Protein AF-A0A966UQZ0-F1 (afdb_monomer_lite)

Sequence (200 aa):
MGLFDDINVKWKLPELLELKGTSLTQDAVQNGSYQTKDLDCFMYDYTIHEDGTVTKAEYETTEWIKDKDAFMGGYMKGDNLQHTPLTGNRVFNFYNYINMDEGGLDFYIEWQATMLNGKIHSIILREFTTESNQDRLDNIATWQKMEAARKQYYSSLEYKYFYKYTDAIINCFVKGVLYITRFVSNVCDKVNRAMYKLRR

Foldseek 3Di:
DFQKEKEQEQAQDDDDPVCVPAPDDSVCVNRAIKIFPFPDSHHWYWYQHNQQAIWIKDAPDWDWDQDCPDPVRTDIDGDDTDTHTDAAWDKTKMWGWADDPPRQKIKIWMWIFTDHGRGTPDIDTDDIDIDGCVVVVVVVVVVVVVVVVVVVVCVDPCCVPPVVVVVVVVVVVVVVVVVVVVVVVVVVVVVVVVVVVVVD

Radius of gyration: 27.0 Å; chains: 1; bounding box: 62×48×75 Å

pLDDT: mean 92.0, std 7.08, range [47.72, 98.62]

Secondary structure (DSSP, 8-state):
----EEEEE-S-PPP-GGGTTSS--HHHHHT--EEESSS--SS-EEEE-TTSBEEEEEEEEEEEE--SSSTTSSEEEEEEEEEEEP-S-EEEEEEEEE--SSSSEEEEEEEEEEEETTEEEEEEEEEEEEEETHHHHHHHHHHHHHHHHHHHHHHSHHIIIIIHHHHHHHHHHHHHHHHHHHHHHHHHHHHHHHHHHHT-

Structure (mmCIF, N/CA/C/O backbone):
data_AF-A0A966UQZ0-F1
#
_entry.id   AF-A0A966UQZ0-F1
#
loop_
_atom_site.group_PDB
_atom_site.id
_atom_site.type_symbol
_atom_site.label_atom_id
_atom_site.label_alt_id
_atom_site.label_comp_id
_atom_site.label_asym_id
_atom_site.label_entity_id
_atom_site.label_seq_id
_atom_site.pdbx_PDB_ins_code
_atom_site.Cartn_x
_atom_site.Cartn_y
_atom_site.Cartn_z
_atom_site.occupancy
_atom_site.B_iso_or_equiv
_atom_site.auth_seq_id
_atom_site.auth_comp_id
_atom_site.auth_asym_id
_atom_site.auth_atom_id
_atom_site.pdbx_PDB_model_num
ATOM 1 N N . MET A 1 1 ? 8.304 -7.792 -3.589 1.00 47.72 1 MET A N 1
ATOM 2 C CA . MET A 1 1 ? 7.097 -6.994 -3.307 1.00 47.72 1 MET A CA 1
ATOM 3 C C . MET A 1 1 ? 5.911 -7.796 -3.801 1.00 47.72 1 MET A C 1
ATOM 5 O O . MET A 1 1 ? 5.985 -8.292 -4.919 1.00 47.72 1 MET A O 1
ATOM 9 N N . GLY A 1 2 ? 4.917 -8.042 -2.946 1.00 63.50 2 GLY A N 1
ATOM 10 C CA . GLY A 1 2 ? 3.664 -8.662 -3.382 1.00 63.50 2 GLY A CA 1
ATOM 11 C C . GLY A 1 2 ? 2.854 -7.678 -4.224 1.00 63.50 2 GLY A C 1
ATOM 12 O O . GLY A 1 2 ? 3.062 -6.472 -4.111 1.00 63.50 2 GLY A O 1
ATOM 13 N N . LEU A 1 3 ? 1.978 -8.195 -5.079 1.00 86.62 3 LEU A N 1
ATOM 14 C CA . LEU A 1 3 ? 0.918 -7.402 -5.692 1.00 86.62 3 LEU A CA 1
ATOM 15 C C . LEU A 1 3 ? -0.216 -7.348 -4.667 1.00 86.62 3 LEU A C 1
ATOM 17 O O . LEU A 1 3 ? -0.712 -8.395 -4.253 1.00 86.62 3 LEU A O 1
ATOM 21 N N . PHE A 1 4 ? -0.545 -6.149 -4.208 1.00 93.50 4 PHE A N 1
ATOM 22 C CA . PHE A 1 4 ? -1.627 -5.892 -3.265 1.00 93.50 4 PHE A CA 1
ATOM 23 C C . PHE A 1 4 ? -2.581 -4.912 -3.926 1.00 93.50 4 PHE A C 1
ATOM 25 O O . PHE A 1 4 ? -2.132 -4.076 -4.707 1.00 93.50 4 PHE A O 1
ATOM 32 N N . ASP A 1 5 ? -3.865 -5.032 -3.622 1.00 96.25 5 ASP A N 1
ATOM 33 C CA . ASP A 1 5 ? -4.843 -4.013 -3.984 1.00 96.25 5 ASP A CA 1
ATOM 34 C C . ASP A 1 5 ? -4.916 -2.972 -2.864 1.00 96.25 5 ASP A C 1
ATOM 36 O O . ASP A 1 5 ? -4.776 -3.322 -1.688 1.00 96.25 5 ASP A O 1
ATOM 40 N N . ASP A 1 6 ? -5.162 -1.716 -3.216 1.00 97.06 6 ASP A N 1
ATOM 41 C CA . ASP A 1 6 ? -5.310 -0.625 -2.257 1.00 97.06 6 ASP A CA 1
ATOM 42 C C . ASP A 1 6 ? -6.799 -0.404 -1.943 1.00 97.06 6 ASP A C 1
ATOM 44 O O . ASP A 1 6 ? -7.676 -0.545 -2.798 1.00 97.06 6 ASP A O 1
ATOM 48 N N . ILE A 1 7 ? -7.118 -0.077 -0.691 1.00 97.56 7 ILE A N 1
ATOM 49 C CA . ILE A 1 7 ? -8.480 0.195 -0.225 1.00 97.56 7 ILE A CA 1
ATOM 50 C C . ILE A 1 7 ? -8.514 1.559 0.462 1.00 97.56 7 ILE A C 1
ATOM 52 O O . ILE A 1 7 ? -7.878 1.787 1.491 1.00 97.56 7 ILE A O 1
ATOM 56 N N . ASN A 1 8 ? -9.353 2.447 -0.064 1.00 97.44 8 ASN A N 1
ATOM 57 C CA . ASN A 1 8 ? -9.760 3.676 0.602 1.00 97.44 8 ASN A CA 1
ATOM 58 C C . ASN A 1 8 ? -11.050 3.434 1.401 1.00 97.44 8 ASN A C 1
ATOM 60 O O . ASN A 1 8 ? -12.068 3.018 0.839 1.00 97.44 8 ASN A O 1
ATOM 64 N N . VAL A 1 9 ? -11.024 3.695 2.708 1.00 97.69 9 VAL A N 1
ATOM 65 C CA . VAL A 1 9 ? -12.152 3.432 3.607 1.00 97.69 9 VAL A CA 1
ATOM 66 C C . VAL A 1 9 ? -12.788 4.743 4.066 1.00 97.69 9 VAL A C 1
ATOM 68 O O . VAL A 1 9 ? -12.276 5.425 4.946 1.00 97.69 9 VAL A O 1
ATOM 71 N N . LYS A 1 10 ? -13.955 5.072 3.506 1.00 97.44 10 LYS A N 1
ATOM 72 C CA . LYS A 1 10 ? -14.799 6.192 3.964 1.00 97.44 10 LYS A CA 1
ATOM 73 C C . LYS A 1 10 ? -15.861 5.754 4.968 1.00 97.44 10 LYS A C 1
ATOM 75 O O . LYS A 1 10 ? -16.386 6.571 5.716 1.00 97.44 10 LYS A O 1
ATOM 80 N N . TRP A 1 11 ? -16.195 4.464 4.985 1.00 96.94 11 TRP A N 1
ATOM 81 C CA . TRP A 1 11 ? -17.046 3.892 6.023 1.00 96.94 11 TRP A CA 1
ATOM 82 C C . TRP A 1 11 ? -16.403 4.077 7.401 1.00 96.94 11 TRP A C 1
ATOM 84 O O . TRP A 1 11 ? -15.197 3.881 7.564 1.00 96.94 11 TRP A O 1
ATOM 94 N N . LYS A 1 12 ? -17.208 4.437 8.406 1.00 97.19 12 LYS A N 1
ATOM 95 C CA . LYS A 1 12 ? -16.708 4.670 9.764 1.00 97.19 12 LYS A CA 1
ATOM 96 C C . LYS A 1 12 ? -16.161 3.370 10.359 1.00 97.19 12 LYS A C 1
ATOM 98 O O . LYS A 1 12 ? -16.917 2.423 10.587 1.00 97.19 12 LYS A O 1
ATOM 103 N N . LEU A 1 13 ? -14.862 3.340 10.634 1.00 97.19 13 LEU A N 1
ATOM 104 C CA . LEU A 1 13 ? -14.215 2.214 11.295 1.00 97.19 13 LEU A CA 1
ATOM 105 C C . LEU A 1 13 ? -14.599 2.165 12.785 1.00 97.19 13 LEU A C 1
ATOM 107 O O . LEU A 1 13 ? -14.836 3.216 13.394 1.00 97.19 13 LEU A O 1
ATOM 111 N N . PRO A 1 14 ? -14.667 0.962 13.387 1.00 95.94 14 PRO A N 1
ATOM 112 C CA . PRO A 1 14 ? -14.846 0.818 14.827 1.00 95.94 14 PRO A CA 1
ATOM 113 C C . PRO A 1 14 ? -13.783 1.590 15.620 1.00 95.94 14 PRO A C 1
ATOM 115 O O . PRO A 1 14 ? -12.628 1.692 15.201 1.00 95.94 14 PRO A O 1
ATOM 118 N N . GLU A 1 15 ? -14.174 2.126 16.777 1.00 95.00 15 GLU A N 1
ATOM 119 C CA . GLU A 1 15 ? -13.227 2.757 17.699 1.00 95.00 15 GLU A CA 1
ATOM 120 C C . GLU A 1 15 ? -12.292 1.707 18.301 1.00 95.00 15 GLU A C 1
ATOM 122 O O . GLU A 1 15 ? -12.744 0.676 18.802 1.00 95.00 15 GLU A O 1
ATOM 127 N N . LEU A 1 16 ? -10.992 1.994 18.262 1.00 94.06 16 LEU A N 1
ATOM 128 C CA . LEU A 1 16 ? -9.954 1.132 18.809 1.00 94.06 16 LEU A CA 1
ATOM 129 C C . LEU A 1 16 ? -9.594 1.572 20.226 1.00 94.06 16 LEU A C 1
ATOM 131 O O . LEU A 1 16 ? -8.987 2.625 20.440 1.00 94.06 16 LEU A O 1
ATOM 135 N N . LEU A 1 17 ? -9.945 0.750 21.213 1.00 92.19 17 LEU A N 1
ATOM 136 C CA . LEU A 1 17 ? -9.592 0.999 22.614 1.00 92.19 17 LEU A CA 1
ATOM 137 C C . LEU A 1 17 ? -8.083 0.827 22.851 1.00 92.19 17 LEU A C 1
ATOM 139 O O . LEU A 1 17 ? -7.521 1.452 23.752 1.00 92.19 17 LEU A O 1
ATOM 143 N N . GLU A 1 18 ? -7.436 0.021 22.012 1.00 91.00 18 GLU A N 1
ATOM 144 C CA . GLU A 1 18 ? -6.007 -0.285 21.980 1.00 91.00 18 GLU A CA 1
ATOM 145 C C . GLU A 1 18 ? -5.148 0.958 21.712 1.00 91.00 18 GLU A C 1
ATOM 147 O O . GLU A 1 18 ? -3.990 1.008 22.120 1.00 91.00 18 GLU A O 1
ATOM 152 N N . LEU A 1 19 ? -5.718 1.999 21.092 1.00 89.75 19 LEU A N 1
ATOM 153 C CA . LEU A 1 19 ? -5.018 3.261 20.833 1.00 89.75 19 LEU A CA 1
ATOM 154 C C . LEU A 1 19 ? -4.773 4.080 22.105 1.00 89.75 19 LEU A C 1
ATOM 156 O O . LEU A 1 19 ? -3.959 5.010 22.098 1.00 89.75 19 LEU A O 1
ATOM 160 N N . LYS A 1 20 ? -5.472 3.781 23.206 1.00 89.75 20 LYS A N 1
ATOM 161 C CA . LYS A 1 20 ? -5.399 4.583 24.429 1.00 89.75 20 LYS A CA 1
ATOM 162 C C . LYS A 1 20 ? -3.987 4.557 25.021 1.00 89.75 20 LYS A C 1
ATOM 164 O O . LYS A 1 20 ? -3.520 3.533 25.504 1.00 89.75 20 LYS A O 1
ATOM 169 N N . GLY A 1 21 ? -3.351 5.728 25.069 1.00 86.44 21 GLY A N 1
ATOM 170 C CA . GLY A 1 21 ? -1.986 5.886 25.584 1.00 86.44 21 GLY A CA 1
ATOM 171 C C . GLY A 1 21 ? -0.892 5.707 24.529 1.00 86.44 21 GLY A C 1
ATOM 172 O O . GLY A 1 21 ? 0.284 5.757 24.876 1.00 86.44 21 GLY A O 1
ATOM 173 N N . THR A 1 22 ? -1.267 5.533 23.261 1.00 90.00 22 THR A N 1
ATOM 174 C CA . THR A 1 22 ? -0.344 5.537 22.120 1.00 90.00 22 THR A CA 1
ATOM 175 C C . THR A 1 22 ? -0.300 6.922 21.460 1.00 90.00 22 THR A C 1
ATOM 177 O O . THR A 1 22 ? -1.148 7.774 21.733 1.00 90.00 22 THR A O 1
ATOM 180 N N . SER A 1 23 ? 0.689 7.162 20.593 1.00 90.62 23 SER A N 1
ATOM 181 C CA . SER A 1 23 ? 0.748 8.368 19.751 1.00 90.62 23 SER A CA 1
ATOM 182 C C . SER A 1 23 ? -0.220 8.319 18.561 1.00 90.62 23 SER A C 1
ATOM 184 O O . SER A 1 23 ? -0.466 9.349 17.933 1.00 90.62 23 SER A O 1
ATOM 186 N N . LEU A 1 24 ? -0.776 7.146 18.248 1.00 92.88 24 LEU A N 1
ATOM 187 C CA . LEU A 1 24 ? -1.676 6.951 17.122 1.00 92.88 24 LEU A CA 1
ATOM 188 C C . LEU A 1 24 ? -3.111 7.355 17.492 1.00 92.88 24 LEU A C 1
ATOM 190 O O . LEU A 1 24 ? -3.650 6.950 18.522 1.00 92.88 24 LEU A O 1
ATOM 194 N N . THR A 1 25 ? -3.749 8.153 16.634 1.00 94.06 25 THR A N 1
ATOM 195 C CA . THR A 1 25 ? -5.118 8.642 16.848 1.00 94.06 25 THR A CA 1
ATOM 196 C C . THR A 1 25 ? -6.130 7.853 16.023 1.00 94.06 25 THR A C 1
ATOM 198 O O . THR A 1 25 ? -5.816 7.333 14.953 1.00 94.06 25 THR A O 1
ATOM 201 N N . GLN A 1 26 ? -7.386 7.815 16.480 1.00 95.12 26 GLN A N 1
ATOM 202 C CA . GLN A 1 26 ? -8.475 7.197 15.716 1.00 95.12 26 GLN A CA 1
ATOM 203 C C . GLN A 1 26 ? -8.668 7.868 14.345 1.00 95.12 26 GLN A C 1
ATOM 205 O O . GLN A 1 26 ? -9.013 7.195 13.380 1.00 95.12 26 GLN A O 1
ATOM 210 N N . ASP A 1 27 ? -8.427 9.178 14.244 1.00 94.94 27 ASP A N 1
ATOM 211 C CA . ASP A 1 27 ? -8.505 9.910 12.976 1.00 94.94 27 ASP A CA 1
ATOM 212 C C . ASP A 1 27 ? -7.423 9.452 11.985 1.00 94.94 27 ASP A C 1
ATOM 214 O O . ASP A 1 27 ? -7.720 9.204 10.818 1.00 94.94 27 ASP A O 1
ATOM 218 N N . ALA A 1 28 ? -6.194 9.225 12.460 1.00 93.81 28 ALA A N 1
ATOM 219 C CA . ALA A 1 28 ? -5.124 8.665 11.636 1.00 93.81 28 ALA A CA 1
ATOM 220 C C . ALA A 1 28 ? -5.454 7.242 11.151 1.00 93.81 28 ALA A C 1
ATOM 222 O O . ALA A 1 28 ? -5.139 6.888 10.017 1.00 93.81 28 ALA A O 1
ATOM 223 N N . VAL A 1 29 ? -6.134 6.441 11.978 1.00 95.75 29 VAL A N 1
ATOM 224 C CA . VAL A 1 29 ? -6.635 5.117 11.580 1.00 95.75 29 VAL A CA 1
ATOM 225 C C . VAL A 1 29 ? -7.755 5.242 10.541 1.00 95.75 29 VAL A C 1
ATOM 227 O O . VAL A 1 29 ? -7.730 4.540 9.531 1.00 95.75 29 VAL A O 1
ATOM 230 N N . GLN A 1 30 ? -8.714 6.151 10.733 1.00 96.44 30 GLN A N 1
ATOM 231 C CA . GLN A 1 30 ? -9.827 6.366 9.800 1.00 96.44 30 GLN A CA 1
ATOM 232 C C . GLN A 1 30 ? -9.357 6.855 8.424 1.00 96.44 30 GLN A C 1
ATOM 234 O O . GLN A 1 30 ? -9.891 6.415 7.411 1.00 96.44 30 GLN A O 1
ATOM 239 N N . ASN A 1 31 ? -8.357 7.737 8.392 1.00 94.94 31 ASN A N 1
ATOM 240 C CA . ASN A 1 31 ? -7.817 8.335 7.168 1.00 94.94 31 ASN A CA 1
ATOM 241 C C . ASN A 1 31 ? -6.588 7.581 6.619 1.00 94.94 31 ASN A C 1
ATOM 243 O O . ASN A 1 31 ? -5.894 8.079 5.730 1.00 94.94 31 ASN A O 1
ATOM 247 N N . GLY A 1 32 ? -6.294 6.396 7.162 1.00 92.94 32 GLY A N 1
ATOM 248 C CA . GLY A 1 32 ? -5.164 5.568 6.756 1.00 92.94 32 GLY A CA 1
ATOM 249 C C . GLY A 1 32 ? -5.304 4.997 5.341 1.00 92.94 32 GLY A C 1
ATOM 250 O O . GLY A 1 32 ? -6.404 4.847 4.811 1.00 92.94 32 GLY A O 1
ATOM 251 N N . SER A 1 33 ? -4.171 4.647 4.730 1.00 93.12 33 SER A N 1
ATOM 252 C CA . SER A 1 33 ? -4.133 3.907 3.462 1.00 93.12 33 SER A CA 1
ATOM 253 C C . SER A 1 33 ? -4.075 2.411 3.750 1.00 93.12 33 SER A C 1
ATOM 255 O O . SER A 1 33 ? -3.146 1.952 4.411 1.00 93.12 33 SER A O 1
ATOM 257 N N . TYR A 1 34 ? -5.067 1.659 3.282 1.00 97.69 34 TYR A N 1
ATOM 258 C CA . TYR A 1 34 ? -5.165 0.226 3.539 1.00 97.69 34 TYR A CA 1
ATOM 259 C C . TYR A 1 34 ? -4.847 -0.587 2.290 1.00 97.69 34 TYR A C 1
ATOM 261 O O . TYR A 1 34 ? -5.053 -0.125 1.174 1.00 97.69 34 TYR A O 1
ATOM 269 N N . GLN A 1 35 ? -4.396 -1.822 2.489 1.00 97.50 35 GLN A N 1
ATOM 270 C CA . GLN A 1 35 ? -4.095 -2.779 1.429 1.00 97.50 35 GLN A CA 1
ATOM 271 C C . GLN A 1 35 ? -4.783 -4.117 1.683 1.00 97.50 35 GLN A C 1
ATOM 273 O O . GLN A 1 35 ? -5.085 -4.465 2.823 1.00 97.50 35 GLN A O 1
ATOM 278 N N . THR A 1 36 ? -5.005 -4.904 0.635 1.00 96.94 36 THR A N 1
ATOM 279 C CA . THR A 1 36 ? -5.568 -6.255 0.735 1.00 96.94 36 THR A CA 1
ATOM 280 C C . THR A 1 36 ? -4.931 -7.227 -0.254 1.00 96.94 36 THR A C 1
ATOM 282 O O . THR A 1 36 ? -4.426 -6.845 -1.312 1.00 96.94 36 THR A O 1
ATOM 285 N N . LYS A 1 37 ? -4.984 -8.515 0.099 1.00 95.56 37 LYS A N 1
ATOM 286 C CA . LYS A 1 37 ? -4.701 -9.656 -0.789 1.00 95.56 37 LYS A CA 1
ATOM 287 C C . LYS A 1 37 ? -5.927 -10.528 -1.057 1.00 95.56 37 LYS A C 1
ATOM 289 O O . LYS A 1 37 ? -5.819 -11.560 -1.709 1.00 95.56 37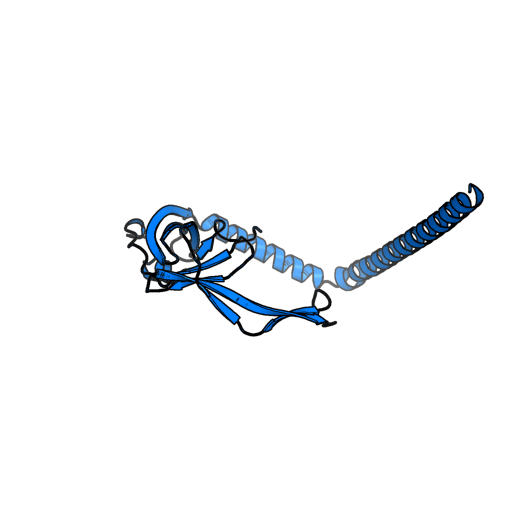 LYS A O 1
ATOM 294 N N . ASP A 1 38 ? -7.078 -10.156 -0.516 1.00 96.19 38 ASP A N 1
ATOM 295 C CA . ASP A 1 38 ? -8.261 -11.017 -0.518 1.00 96.19 38 ASP A CA 1
ATOM 296 C C . ASP A 1 38 ? -9.244 -10.645 -1.643 1.00 96.19 38 ASP A C 1
ATOM 298 O O . ASP A 1 38 ? -10.301 -11.264 -1.782 1.00 96.19 38 ASP A O 1
ATOM 302 N N . LEU A 1 39 ? -8.905 -9.628 -2.445 1.00 93.94 39 LEU A N 1
ATOM 303 C CA . LEU A 1 39 ? -9.640 -9.225 -3.643 1.00 93.94 39 LEU A CA 1
ATOM 304 C C . LEU A 1 39 ? -8.966 -9.787 -4.903 1.00 93.94 39 LEU A C 1
ATOM 306 O O . LEU A 1 39 ? -8.774 -10.998 -4.994 1.00 93.94 39 LEU A O 1
ATOM 310 N N . ASP A 1 40 ? -8.650 -8.955 -5.894 1.00 92.56 40 ASP A N 1
ATOM 311 C CA . ASP A 1 40 ? -8.185 -9.459 -7.186 1.00 92.56 40 ASP A CA 1
ATOM 312 C C . ASP A 1 40 ? -6.645 -9.591 -7.249 1.00 92.56 40 ASP A C 1
ATOM 314 O O . ASP A 1 40 ? -6.136 -10.350 -8.071 1.00 92.56 40 ASP A O 1
ATOM 318 N N . CYS A 1 41 ? -5.898 -8.915 -6.365 1.00 90.31 41 CYS A N 1
ATOM 319 C CA . CYS A 1 41 ? -4.426 -8.888 -6.308 1.00 90.31 41 CYS A CA 1
ATOM 320 C C . CYS A 1 41 ? -3.753 -8.371 -7.590 1.00 90.31 41 CYS A C 1
ATOM 322 O O . CYS A 1 41 ? -2.706 -8.880 -8.004 1.00 90.31 41 CYS A O 1
ATOM 324 N N . PHE A 1 42 ? -4.331 -7.348 -8.218 1.00 90.25 42 PHE A N 1
ATOM 325 C CA . PHE A 1 42 ? -3.825 -6.760 -9.464 1.00 90.25 42 PHE A CA 1
ATOM 326 C C . PHE A 1 42 ? -3.464 -5.278 -9.329 1.00 90.25 42 PHE A C 1
ATOM 328 O O . PHE A 1 42 ? -3.351 -4.594 -10.344 1.00 90.25 42 PHE A O 1
ATOM 335 N N . MET A 1 43 ? -3.231 -4.796 -8.102 1.00 92.00 43 MET A N 1
ATOM 336 C CA . MET A 1 43 ? -2.957 -3.381 -7.823 1.00 92.00 43 MET A CA 1
ATOM 337 C C . MET A 1 43 ? -4.122 -2.483 -8.236 1.00 92.00 43 MET A C 1
ATOM 339 O O . MET A 1 43 ? -3.928 -1.417 -8.818 1.00 92.00 43 MET A O 1
ATOM 343 N N . TYR A 1 44 ? -5.341 -2.952 -7.983 1.00 94.06 44 TYR A N 1
ATOM 344 C CA . TYR A 1 44 ? -6.527 -2.132 -8.171 1.00 94.06 44 TYR A CA 1
ATOM 345 C C . TYR A 1 44 ? -6.791 -1.268 -6.946 1.00 94.06 44 TYR A C 1
ATOM 347 O O . TYR A 1 44 ? -6.553 -1.688 -5.814 1.00 94.06 44 TYR A O 1
ATOM 355 N N . ASP A 1 45 ? -7.370 -0.097 -7.193 1.00 96.06 45 ASP A N 1
ATOM 356 C CA . ASP A 1 45 ? -7.880 0.773 -6.145 1.00 96.06 45 ASP A CA 1
ATOM 357 C C . ASP A 1 45 ? -9.346 0.444 -5.870 1.00 96.06 45 ASP A C 1
ATOM 359 O O . ASP A 1 45 ? -10.201 0.481 -6.760 1.00 96.06 45 ASP A O 1
ATOM 363 N N . TYR A 1 46 ? -9.664 0.172 -4.615 1.00 97.31 46 TYR A N 1
ATOM 364 C CA . TYR A 1 46 ? -11.026 0.005 -4.138 1.00 97.31 46 TYR A CA 1
ATOM 365 C C . TYR A 1 46 ? -11.411 1.157 -3.222 1.00 97.31 46 TYR A C 1
ATOM 367 O O . TYR A 1 46 ? -10.587 1.787 -2.562 1.00 97.31 46 TYR A O 1
ATOM 375 N N . THR A 1 47 ? -12.703 1.444 -3.151 1.00 97.94 47 THR A N 1
ATOM 376 C CA . THR A 1 47 ? -13.256 2.403 -2.197 1.00 97.94 47 THR A CA 1
ATOM 377 C C . THR A 1 47 ? -14.459 1.796 -1.507 1.00 97.94 47 THR A C 1
ATOM 379 O O . THR A 1 47 ? -15.401 1.366 -2.171 1.00 97.94 47 THR A O 1
ATOM 382 N N . ILE A 1 48 ? -14.433 1.793 -0.177 1.00 97.94 48 ILE A N 1
ATOM 383 C CA . ILE A 1 48 ? -15.598 1.538 0.664 1.00 97.94 48 ILE A CA 1
ATOM 384 C C . ILE A 1 48 ? -16.220 2.897 0.985 1.00 97.94 48 ILE A C 1
ATOM 386 O O . ILE A 1 48 ? -15.628 3.696 1.710 1.00 97.94 48 ILE A O 1
ATOM 390 N N . HIS A 1 49 ? -17.397 3.178 0.433 1.00 98.12 49 HIS A N 1
ATOM 391 C CA . HIS A 1 49 ? -18.097 4.450 0.622 1.00 98.12 49 HIS A CA 1
ATOM 392 C C . HIS A 1 49 ? -18.808 4.523 1.979 1.00 98.12 49 HIS A C 1
ATOM 394 O O . HIS A 1 49 ? -19.019 3.511 2.646 1.00 98.12 49 HIS A O 1
ATOM 400 N N . GLU A 1 50 ? -19.216 5.729 2.380 1.00 97.69 50 GLU A N 1
ATOM 401 C CA . GLU A 1 50 ? -19.941 5.979 3.639 1.00 97.69 50 GLU A CA 1
ATOM 402 C C . GLU A 1 50 ? -21.263 5.200 3.737 1.00 97.69 50 GLU A C 1
ATOM 404 O O . GLU A 1 50 ? -21.668 4.802 4.825 1.00 97.69 50 GLU A O 1
ATOM 409 N N . ASP A 1 51 ? -21.923 4.943 2.602 1.00 97.19 51 ASP A N 1
ATOM 410 C CA . ASP A 1 51 ? -23.170 4.169 2.518 1.00 97.19 51 ASP A CA 1
ATOM 411 C C . ASP A 1 51 ? -22.945 2.643 2.467 1.00 97.19 51 ASP A C 1
ATOM 413 O O . ASP A 1 51 ? -23.900 1.865 2.353 1.00 97.19 51 ASP A O 1
ATOM 417 N N . GLY A 1 52 ? -21.678 2.223 2.514 1.00 96.81 52 GLY A N 1
ATOM 418 C CA . GLY A 1 52 ? -21.235 0.833 2.542 1.00 96.81 52 GLY A CA 1
ATOM 419 C C . GLY A 1 52 ? -21.034 0.227 1.172 1.00 96.81 52 GLY A C 1
ATOM 420 O O . GLY A 1 52 ? -20.537 -0.892 1.090 1.00 96.81 52 GLY A O 1
ATOM 421 N N . THR A 1 53 ? -21.386 0.924 0.096 1.00 97.69 53 THR A N 1
ATOM 422 C CA . THR A 1 53 ? -21.113 0.439 -1.254 1.00 97.69 53 THR A CA 1
ATOM 423 C C . THR A 1 53 ? -19.605 0.310 -1.452 1.00 97.69 53 THR A C 1
ATOM 425 O O . THR A 1 53 ? -18.841 1.189 -1.055 1.00 97.69 53 THR A O 1
ATOM 428 N N . VAL A 1 54 ? -19.170 -0.785 -2.074 1.00 97.44 54 VAL A N 1
ATOM 429 C CA . VAL A 1 54 ? -17.766 -0.982 -2.447 1.00 97.44 54 VAL A CA 1
ATOM 430 C C . VAL A 1 54 ? -17.631 -0.797 -3.951 1.00 97.44 54 VAL A C 1
ATOM 432 O O . VAL A 1 54 ? -18.376 -1.407 -4.713 1.00 97.44 54 VAL A O 1
ATOM 435 N N . THR A 1 55 ? -16.695 0.037 -4.394 1.00 97.50 55 THR A N 1
ATOM 436 C CA . THR A 1 55 ? -16.402 0.236 -5.822 1.00 97.50 55 THR A CA 1
ATOM 437 C C . THR A 1 55 ? -14.948 -0.055 -6.128 1.00 97.50 55 THR A C 1
ATOM 439 O O . THR A 1 55 ? -14.086 0.261 -5.312 1.00 97.50 55 THR A O 1
ATOM 442 N N . LYS A 1 56 ? -14.680 -0.566 -7.322 1.00 97.12 56 LYS A N 1
ATOM 443 C CA . LYS A 1 56 ? -13.347 -0.725 -7.897 1.00 97.12 56 LYS A CA 1
ATOM 444 C C . LYS A 1 56 ? -13.096 0.373 -8.919 1.00 97.12 56 LYS A C 1
ATOM 446 O O . LYS A 1 56 ? -13.982 0.664 -9.716 1.00 97.12 56 LYS A O 1
ATOM 451 N N . ALA A 1 57 ? -11.924 0.993 -8.880 1.00 95.62 57 ALA A N 1
ATOM 452 C CA . ALA A 1 57 ? -11.499 1.945 -9.889 1.00 95.62 57 ALA A CA 1
ATOM 453 C C . ALA A 1 57 ? -10.851 1.194 -11.058 1.00 95.62 57 ALA A C 1
ATOM 455 O O . ALA A 1 57 ? -9.900 0.432 -10.878 1.00 95.62 57 ALA A O 1
ATOM 456 N N . GLU A 1 58 ? -11.367 1.403 -12.261 1.00 92.44 58 GLU A N 1
ATOM 457 C CA . GLU A 1 58 ? -10.830 0.814 -13.481 1.00 92.44 58 GLU A CA 1
ATOM 458 C C . GLU A 1 58 ? -10.987 1.773 -14.657 1.00 92.44 58 GLU A C 1
ATOM 460 O O . GLU A 1 58 ? -11.945 2.538 -14.740 1.00 92.44 58 GLU A O 1
ATOM 465 N N . TYR A 1 59 ? -10.016 1.764 -15.563 1.00 90.69 59 TYR A N 1
ATOM 466 C CA . TYR A 1 59 ? -10.120 2.530 -16.798 1.00 90.69 59 TYR A CA 1
ATOM 467 C C . TYR A 1 59 ? -11.004 1.783 -17.788 1.00 90.69 59 TYR A C 1
ATOM 469 O O . TYR A 1 59 ? -10.817 0.586 -18.003 1.00 90.69 59 TYR A O 1
ATOM 477 N N . GLU A 1 60 ? -11.925 2.504 -18.423 1.00 89.25 60 GLU A N 1
ATOM 478 C CA . GLU A 1 60 ? -12.821 1.953 -19.445 1.00 89.25 60 GLU A CA 1
ATOM 479 C C . GLU A 1 60 ? -12.038 1.339 -20.610 1.00 89.25 60 GLU A C 1
ATOM 481 O O . GLU A 1 60 ? -12.334 0.244 -21.092 1.00 89.25 60 GLU A O 1
ATOM 486 N N . THR A 1 61 ? -10.995 2.045 -21.039 1.00 88.31 61 THR A N 1
ATOM 487 C CA . THR A 1 61 ? -10.073 1.589 -22.072 1.00 88.31 61 THR A CA 1
ATOM 488 C C . THR A 1 61 ? -8.648 1.892 -21.663 1.00 88.31 61 THR A C 1
ATOM 490 O O . THR A 1 61 ? -8.358 2.939 -21.080 1.00 88.31 61 THR A O 1
ATOM 493 N N . THR A 1 62 ? -7.741 0.988 -22.016 1.00 90.69 62 THR A N 1
ATOM 494 C CA . THR A 1 62 ? -6.310 1.204 -21.837 1.00 90.69 62 THR A CA 1
ATOM 495 C C . THR A 1 62 ? -5.593 0.987 -23.163 1.00 90.69 62 THR A C 1
ATOM 497 O O . THR A 1 62 ? -5.870 0.027 -23.885 1.00 90.69 62 THR A O 1
ATOM 500 N N . GLU A 1 63 ? -4.682 1.893 -23.506 1.00 93.75 63 GLU A N 1
ATOM 501 C CA . GLU A 1 63 ? -3.875 1.817 -24.722 1.00 93.75 63 GLU A CA 1
ATOM 502 C C . GLU A 1 63 ? -2.385 1.919 -24.396 1.00 93.75 63 GLU A C 1
ATOM 504 O O . GLU A 1 63 ? -1.966 2.658 -23.504 1.00 93.75 63 GLU A O 1
ATOM 509 N N . TRP A 1 64 ? -1.559 1.163 -25.121 1.00 93.81 64 TRP A N 1
ATOM 510 C CA . TRP A 1 64 ? -0.109 1.294 -25.012 1.00 93.81 64 TRP A CA 1
ATOM 511 C C . TRP A 1 64 ? 0.381 2.416 -25.922 1.00 93.81 64 TRP A C 1
ATOM 513 O O . TRP A 1 64 ? 0.382 2.280 -27.151 1.00 93.81 64 TRP A O 1
ATOM 523 N N . ILE A 1 65 ? 0.872 3.496 -25.325 1.00 94.25 65 ILE A N 1
ATOM 524 C CA . ILE A 1 65 ? 1.496 4.597 -26.051 1.00 94.25 65 ILE A CA 1
ATOM 525 C C . ILE A 1 65 ? 2.985 4.318 -26.161 1.00 94.25 65 ILE A C 1
ATOM 527 O O . ILE A 1 65 ? 3.686 4.218 -25.159 1.00 94.25 65 ILE A O 1
ATOM 531 N N . LYS A 1 66 ? 3.487 4.203 -27.395 1.00 94.62 66 LYS A N 1
ATOM 532 C CA . LYS A 1 66 ? 4.926 4.083 -27.644 1.00 94.62 66 LYS A CA 1
ATOM 533 C C . LYS A 1 66 ? 5.610 5.417 -27.382 1.00 94.62 66 LYS A C 1
ATOM 535 O O . LYS A 1 66 ? 5.319 6.404 -28.050 1.00 94.62 66 LYS A O 1
ATOM 540 N N . ASP A 1 67 ? 6.581 5.395 -26.487 1.00 93.06 67 ASP A N 1
ATOM 541 C CA . ASP A 1 67 ? 7.394 6.544 -26.117 1.00 93.06 67 ASP A CA 1
ATOM 542 C C . ASP A 1 67 ? 8.843 6.079 -25.968 1.00 93.06 67 ASP A C 1
ATOM 544 O O . ASP A 1 67 ? 9.148 5.175 -25.194 1.00 93.06 67 ASP A O 1
ATOM 548 N N . LYS A 1 68 ? 9.738 6.668 -26.759 1.00 89.62 68 LYS A N 1
ATOM 549 C CA . LYS A 1 68 ? 11.147 6.262 -26.819 1.00 89.62 68 LYS A CA 1
ATOM 550 C C . LYS A 1 68 ? 11.913 6.657 -25.559 1.00 89.62 68 LYS A C 1
ATOM 552 O O . LYS A 1 68 ? 12.938 6.038 -25.283 1.00 89.62 68 LYS A O 1
ATOM 557 N N . ASP A 1 69 ? 11.409 7.649 -24.831 1.00 91.12 69 ASP A N 1
ATOM 558 C CA . ASP A 1 69 ? 12.024 8.169 -23.615 1.00 91.12 69 ASP A CA 1
ATOM 559 C C . ASP A 1 69 ? 11.483 7.462 -22.358 1.00 91.12 69 ASP A C 1
ATOM 561 O O . ASP A 1 69 ? 12.092 7.527 -21.288 1.00 91.12 69 ASP A O 1
ATOM 565 N N . ALA A 1 70 ? 10.377 6.721 -22.483 1.00 87.06 70 ALA A N 1
ATOM 566 C CA . ALA A 1 70 ? 9.827 5.914 -21.403 1.00 87.06 70 ALA A CA 1
ATOM 567 C C . ALA A 1 70 ? 10.645 4.631 -21.169 1.00 87.06 70 ALA A C 1
ATOM 569 O O . ALA A 1 70 ? 11.126 3.984 -22.102 1.00 87.06 70 ALA A O 1
ATOM 570 N N . PHE A 1 71 ? 10.733 4.208 -19.904 1.00 81.25 71 PHE A N 1
ATOM 571 C CA . PHE A 1 71 ? 11.554 3.075 -19.450 1.00 81.25 71 PHE A CA 1
ATOM 572 C C . PHE A 1 71 ? 11.321 1.767 -20.231 1.00 81.25 71 PHE A C 1
ATOM 574 O O . PHE A 1 71 ? 12.261 1.006 -20.454 1.00 81.25 71 PHE A O 1
ATOM 581 N N . MET A 1 72 ? 10.088 1.515 -20.683 1.00 85.88 72 MET A N 1
ATOM 582 C CA . MET A 1 72 ? 9.715 0.312 -21.442 1.00 85.88 72 MET A CA 1
ATOM 583 C C . MET A 1 72 ? 9.455 0.579 -22.935 1.00 85.88 72 MET A C 1
ATOM 585 O O . MET A 1 72 ? 8.816 -0.228 -23.609 1.00 85.88 72 MET A O 1
ATOM 589 N N . GLY A 1 73 ? 9.930 1.703 -23.482 1.00 90.12 73 GLY A N 1
ATOM 590 C CA . GLY A 1 73 ? 9.625 2.099 -24.864 1.00 90.12 73 GLY A CA 1
ATOM 591 C C . GLY A 1 73 ? 8.161 2.516 -25.063 1.00 90.12 73 GLY A C 1
ATOM 592 O O . GLY A 1 73 ? 7.638 2.490 -26.183 1.00 90.12 73 GLY A O 1
ATOM 593 N N . GLY A 1 74 ? 7.492 2.861 -23.964 1.00 91.75 74 GLY A N 1
ATOM 594 C CA . GLY A 1 74 ? 6.114 3.312 -23.895 1.00 91.75 74 GLY A CA 1
ATOM 595 C C . GLY A 1 74 ? 5.551 3.261 -22.481 1.00 91.75 74 GLY A C 1
ATOM 596 O O . GLY A 1 74 ? 6.253 2.894 -21.534 1.00 91.75 74 GLY A O 1
ATOM 597 N N . TYR A 1 75 ? 4.281 3.628 -22.360 1.00 90.38 75 TYR A N 1
ATOM 598 C CA . TYR A 1 75 ? 3.495 3.535 -21.135 1.00 90.38 75 TYR A CA 1
ATOM 599 C C . TYR A 1 75 ? 2.046 3.159 -21.461 1.00 90.38 75 TYR A C 1
ATOM 601 O O . TYR A 1 75 ? 1.545 3.443 -22.550 1.00 90.38 75 TYR A O 1
ATOM 609 N N . MET A 1 76 ? 1.367 2.513 -20.511 1.00 89.81 76 MET A N 1
ATOM 610 C CA . MET A 1 76 ? -0.082 2.333 -20.591 1.00 89.81 76 MET A CA 1
ATOM 611 C C . MET A 1 76 ? -0.755 3.658 -20.245 1.00 89.81 76 MET A C 1
ATOM 613 O O . MET A 1 76 ? -0.507 4.214 -19.175 1.00 89.81 76 MET A O 1
ATOM 617 N N . LYS A 1 77 ? -1.613 4.151 -21.133 1.00 91.12 77 LYS A N 1
ATOM 618 C CA . LYS A 1 77 ? -2.516 5.265 -20.861 1.00 91.12 77 LYS A CA 1
ATOM 619 C C . LYS A 1 77 ? -3.916 4.706 -20.640 1.00 91.12 77 LYS A C 1
ATOM 621 O O . LYS A 1 77 ? -4.421 3.952 -21.470 1.00 91.12 77 LYS A O 1
ATOM 626 N N . GLY A 1 78 ? -4.515 5.053 -19.508 1.00 89.12 78 GLY A N 1
ATOM 627 C CA . GLY A 1 78 ? -5.928 4.816 -19.249 1.00 89.12 78 GLY A CA 1
ATOM 628 C C . GLY A 1 78 ? -6.746 6.033 -19.661 1.00 89.12 78 GLY A C 1
ATOM 629 O O . GLY A 1 78 ? -6.372 7.157 -19.329 1.00 89.12 78 GLY A O 1
ATOM 630 N N . ASP A 1 79 ? -7.848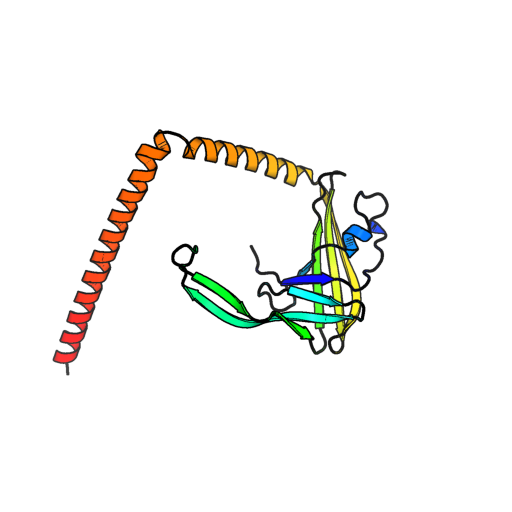 5.806 -20.366 1.00 90.69 79 ASP A N 1
ATOM 631 C CA . ASP A 1 79 ? -8.864 6.826 -20.627 1.00 90.69 79 ASP A CA 1
ATOM 632 C C . ASP A 1 79 ? -10.102 6.524 -19.769 1.00 90.69 79 ASP A C 1
ATOM 634 O O . ASP A 1 79 ? -10.449 5.361 -19.563 1.00 90.69 79 ASP A O 1
ATOM 638 N N . ASN A 1 80 ? -10.742 7.583 -19.260 1.00 89.06 80 ASN A N 1
ATOM 639 C CA . ASN A 1 80 ? -11.949 7.549 -18.425 1.00 89.06 80 ASN A CA 1
ATOM 640 C C . ASN A 1 80 ? -11.865 6.577 -17.234 1.00 89.06 80 ASN A C 1
ATOM 642 O O . ASN A 1 80 ? -12.295 5.427 -17.317 1.00 89.06 80 ASN A O 1
ATOM 646 N N . LEU A 1 81 ? -11.354 7.055 -16.095 1.00 92.38 81 LEU A N 1
ATOM 647 C CA . LEU A 1 81 ? -11.427 6.295 -14.847 1.00 92.38 81 LEU A CA 1
ATOM 648 C C . LEU A 1 81 ? -12.896 6.145 -14.421 1.00 92.38 81 LEU A C 1
ATOM 650 O O . LEU A 1 81 ? -13.592 7.140 -14.211 1.00 92.38 81 LEU A O 1
ATOM 654 N N . GLN A 1 82 ? -13.354 4.906 -14.290 1.00 94.00 82 GLN A N 1
ATOM 655 C CA . GLN A 1 82 ? -14.688 4.551 -13.831 1.00 94.00 82 GLN A CA 1
ATOM 656 C C . GLN A 1 82 ? -14.611 3.855 -12.473 1.00 94.00 82 GLN A C 1
ATOM 658 O O . GLN A 1 82 ? -13.619 3.213 -12.137 1.00 94.00 82 GLN A O 1
ATOM 663 N N . HIS A 1 83 ? -15.683 3.978 -11.693 1.00 94.94 83 HIS A N 1
ATOM 664 C CA . HIS A 1 83 ? -15.841 3.273 -10.426 1.00 94.94 83 HIS A CA 1
ATOM 665 C C . HIS A 1 83 ? -16.976 2.261 -10.559 1.00 94.94 83 HIS A C 1
ATOM 667 O O . HIS A 1 83 ? -18.150 2.638 -10.544 1.00 94.94 83 HIS A O 1
ATOM 673 N N . THR A 1 84 ? -16.640 0.982 -10.696 1.00 95.38 84 THR A N 1
ATOM 674 C CA . THR A 1 84 ? -17.624 -0.089 -10.856 1.00 95.38 84 THR A CA 1
ATOM 675 C C . THR A 1 84 ? -17.988 -0.702 -9.504 1.00 95.38 84 THR A C 1
ATOM 677 O O . THR A 1 84 ? -17.103 -1.066 -8.724 1.00 95.38 84 THR A O 1
ATOM 680 N N . PRO A 1 85 ? -19.287 -0.798 -9.159 1.00 96.12 85 PRO A N 1
ATOM 681 C CA . PRO A 1 85 ? -19.709 -1.424 -7.914 1.00 96.12 85 PRO A CA 1
ATOM 682 C C . PRO A 1 85 ? -19.323 -2.900 -7.863 1.00 96.12 85 PRO A C 1
ATOM 684 O O . PRO A 1 85 ? -19.568 -3.659 -8.802 1.00 96.12 85 PRO A O 1
ATOM 687 N N . LEU A 1 86 ? -18.782 -3.325 -6.727 1.00 95.62 86 LEU A N 1
ATOM 688 C CA . LEU A 1 86 ? -18.577 -4.734 -6.442 1.00 95.62 86 LEU A CA 1
ATOM 689 C C . LEU A 1 86 ? -19.922 -5.383 -6.144 1.00 95.62 86 LEU A C 1
ATOM 691 O O . LEU A 1 86 ? -20.734 -4.850 -5.396 1.00 95.62 86 LEU A O 1
ATOM 695 N N . THR A 1 87 ? -20.148 -6.566 -6.705 1.00 94.31 87 THR A N 1
ATOM 696 C CA . THR A 1 87 ? -21.389 -7.321 -6.508 1.00 94.31 87 THR A CA 1
ATOM 697 C C . THR A 1 87 ? -21.146 -8.620 -5.749 1.00 94.31 87 THR A C 1
ATOM 699 O O . THR A 1 87 ? -20.064 -9.209 -5.815 1.00 94.31 87 THR A O 1
ATOM 702 N N . GLY A 1 88 ? -22.195 -9.113 -5.090 1.00 94.62 88 GLY A N 1
ATOM 703 C CA . GLY A 1 88 ? -22.194 -10.399 -4.393 1.00 94.62 88 GLY A CA 1
ATOM 704 C C . GLY A 1 88 ? -21.775 -10.309 -2.926 1.00 94.62 88 GLY A C 1
ATOM 705 O O . GLY A 1 88 ? -21.660 -9.222 -2.358 1.00 94.62 88 GLY A O 1
ATOM 706 N N . ASN A 1 89 ? -21.585 -11.479 -2.317 1.00 97.56 89 ASN A N 1
ATOM 707 C CA . ASN A 1 89 ? -21.199 -11.616 -0.915 1.00 97.56 89 ASN A CA 1
ATOM 708 C C . ASN A 1 89 ? -19.717 -11.967 -0.831 1.00 97.56 89 ASN A C 1
ATOM 710 O O . ASN A 1 89 ? -19.271 -12.885 -1.521 1.00 97.56 89 ASN A O 1
ATOM 714 N N . ARG A 1 90 ? -18.959 -11.251 -0.000 1.00 97.00 90 ARG A N 1
ATOM 715 C CA . ARG A 1 90 ? -17.519 -11.476 0.182 1.00 97.00 90 ARG A CA 1
ATOM 716 C C . ARG A 1 90 ? -17.115 -11.212 1.624 1.00 97.00 90 ARG A C 1
ATOM 718 O O . ARG A 1 90 ? -17.701 -10.362 2.285 1.00 97.00 90 ARG A O 1
ATOM 725 N N . VAL A 1 91 ? -16.088 -11.914 2.077 1.00 98.12 91 VAL A N 1
ATOM 726 C CA . VAL A 1 91 ? -15.358 -11.587 3.302 1.00 98.12 91 VAL A CA 1
ATOM 727 C C . VAL A 1 91 ? -13.914 -11.379 2.891 1.00 98.12 91 VAL A C 1
ATOM 729 O O . VAL A 1 91 ? -13.356 -12.237 2.211 1.00 98.12 91 VAL A O 1
ATOM 732 N N . PHE A 1 92 ? -13.341 -10.238 3.248 1.00 98.25 92 PHE A N 1
ATOM 733 C CA . PHE A 1 92 ? -11.969 -9.901 2.891 1.00 98.25 92 PHE A CA 1
ATOM 734 C C . PHE A 1 92 ? -11.304 -9.146 4.033 1.00 98.25 92 PHE A C 1
ATOM 736 O O . PHE A 1 92 ? -11.952 -8.372 4.743 1.00 98.25 92 PHE A O 1
ATOM 743 N N . ASN A 1 93 ? -10.011 -9.383 4.210 1.00 98.44 93 ASN A N 1
ATOM 744 C CA . ASN A 1 93 ? -9.203 -8.673 5.181 1.00 98.44 93 ASN A CA 1
ATOM 745 C C . ASN A 1 93 ? -8.431 -7.557 4.495 1.00 98.44 93 ASN A C 1
ATOM 747 O O . ASN A 1 93 ? -8.026 -7.675 3.337 1.00 98.44 93 ASN A O 1
ATOM 751 N N . PHE A 1 94 ? -8.230 -6.464 5.208 1.00 98.31 94 PHE A N 1
ATOM 752 C CA . PHE A 1 94 ? -7.434 -5.346 4.741 1.00 98.31 94 PHE A CA 1
ATOM 753 C C . PHE A 1 94 ? -6.647 -4.771 5.904 1.00 98.31 94 PHE A C 1
ATOM 755 O O . PHE A 1 94 ? -7.121 -4.763 7.038 1.00 98.31 94 PHE A O 1
ATOM 762 N N . TYR A 1 95 ? -5.434 -4.317 5.635 1.00 97.81 95 TYR A N 1
ATOM 763 C CA . TYR A 1 95 ? -4.494 -3.942 6.676 1.00 97.81 95 TYR A CA 1
ATOM 764 C C . TYR A 1 95 ? -3.768 -2.647 6.340 1.00 97.81 95 TYR A C 1
ATOM 766 O O . TYR A 1 95 ? -3.694 -2.235 5.185 1.00 97.81 95 TYR A O 1
ATOM 774 N N . ASN A 1 96 ? -3.236 -2.002 7.368 1.00 97.25 96 ASN A N 1
ATOM 775 C CA . ASN A 1 96 ? -2.396 -0.822 7.258 1.00 97.25 96 ASN A CA 1
ATOM 776 C C . ASN A 1 96 ? -1.194 -0.988 8.191 1.00 97.25 96 ASN A C 1
ATOM 778 O O . ASN A 1 96 ? -1.340 -1.450 9.325 1.00 97.25 96 ASN A O 1
ATOM 782 N N . TYR A 1 97 ? -0.018 -0.617 7.693 1.00 95.19 97 TYR A N 1
ATOM 783 C CA . TYR A 1 97 ? 1.207 -0.532 8.474 1.00 95.19 97 TYR A CA 1
ATOM 784 C C . TYR A 1 97 ? 1.579 0.942 8.641 1.00 95.19 97 TYR A C 1
ATOM 786 O O . TYR A 1 97 ? 2.041 1.595 7.702 1.00 95.19 97 TYR A O 1
ATOM 794 N N . ILE A 1 98 ? 1.342 1.477 9.836 1.00 94.44 98 ILE A N 1
ATOM 795 C CA . ILE A 1 98 ? 1.515 2.892 10.148 1.00 94.44 98 ILE A CA 1
ATOM 796 C C . ILE A 1 98 ? 2.876 3.075 10.808 1.00 94.44 98 ILE A C 1
ATOM 798 O O . ILE A 1 98 ? 3.087 2.708 11.965 1.00 94.44 98 ILE A O 1
ATOM 802 N N . ASN A 1 99 ? 3.791 3.673 10.050 1.00 93.06 99 ASN A N 1
ATOM 803 C CA . ASN A 1 99 ? 5.107 4.062 10.533 1.00 93.06 99 ASN A CA 1
ATOM 804 C C . ASN A 1 99 ? 5.012 5.396 11.268 1.00 93.06 99 ASN A C 1
ATOM 806 O O . ASN A 1 99 ? 4.650 6.399 10.652 1.00 93.06 99 ASN A O 1
ATOM 810 N N . MET A 1 100 ? 5.378 5.429 12.546 1.00 88.56 100 MET A N 1
ATOM 811 C CA . MET A 1 100 ? 5.435 6.678 13.306 1.00 88.56 100 MET A CA 1
ATOM 812 C C . MET A 1 100 ? 6.885 6.998 13.629 1.00 88.56 100 MET A C 1
ATOM 814 O O . MET A 1 100 ? 7.596 6.188 14.219 1.00 88.56 100 MET A O 1
ATOM 818 N N . ASP A 1 101 ? 7.353 8.183 13.252 1.00 83.62 101 ASP A N 1
ATOM 819 C CA . ASP A 1 101 ? 8.702 8.623 13.628 1.00 83.62 101 ASP A CA 1
ATOM 820 C C . ASP A 1 101 ? 8.750 9.061 15.101 1.00 83.62 101 ASP A C 1
ATOM 822 O O . ASP A 1 101 ? 9.750 8.857 15.791 1.00 83.62 101 ASP A O 1
ATOM 826 N N . GLU A 1 102 ? 7.634 9.585 15.613 1.00 78.81 102 GLU A N 1
ATOM 827 C CA . GLU A 1 102 ? 7.468 10.003 17.003 1.00 78.81 102 GLU A CA 1
ATOM 828 C C . GLU A 1 102 ? 6.671 8.967 17.814 1.00 78.81 102 GLU A C 1
ATOM 830 O O . GLU A 1 102 ? 5.671 8.411 17.358 1.00 78.81 102 GLU A O 1
ATOM 835 N N . GLY A 1 103 ? 7.090 8.721 19.058 1.00 79.75 103 GLY A N 1
ATOM 836 C CA . GLY A 1 103 ? 6.426 7.773 19.966 1.00 79.75 103 GLY A CA 1
ATOM 837 C C . GLY A 1 103 ? 7.040 6.370 20.007 1.00 79.75 103 GLY A C 1
ATOM 838 O O . GLY A 1 103 ? 6.617 5.561 20.826 1.00 79.75 103 GLY A O 1
ATOM 839 N N . GLY A 1 104 ? 8.064 6.098 19.191 1.00 90.25 104 GLY A N 1
ATOM 840 C CA . GLY A 1 104 ? 8.910 4.901 19.311 1.00 90.25 104 GLY A CA 1
ATOM 841 C C . GLY A 1 104 ? 8.265 3.585 18.868 1.00 90.25 104 GLY A C 1
ATOM 842 O O . GLY A 1 104 ? 8.879 2.532 19.028 1.00 90.25 104 GLY A O 1
ATOM 843 N N . LEU A 1 105 ? 7.044 3.626 18.332 1.00 93.94 105 LEU A N 1
ATOM 844 C CA . LEU A 1 105 ? 6.276 2.448 17.941 1.00 93.94 105 LEU A CA 1
ATOM 845 C C . LEU A 1 105 ? 5.778 2.580 16.504 1.00 93.94 105 LEU A C 1
ATOM 847 O O . LEU A 1 105 ? 5.281 3.635 16.125 1.00 93.94 105 LEU A O 1
ATOM 851 N N . ASP A 1 106 ? 5.857 1.495 15.748 1.00 95.25 106 ASP A N 1
ATOM 852 C CA . ASP A 1 106 ? 5.110 1.296 14.512 1.00 95.25 106 ASP A CA 1
ATOM 853 C C . ASP A 1 106 ? 3.892 0.403 14.799 1.00 95.25 106 ASP A C 1
ATOM 855 O O . ASP A 1 106 ? 3.876 -0.376 15.759 1.00 95.25 106 ASP A O 1
ATOM 859 N N . PHE A 1 107 ? 2.850 0.541 13.981 1.00 95.69 107 PHE A N 1
ATOM 860 C CA . PHE A 1 107 ? 1.557 -0.099 14.211 1.00 95.69 107 PHE A CA 1
ATOM 861 C C . PHE A 1 107 ? 1.147 -0.925 12.997 1.00 95.69 107 PHE A C 1
ATOM 863 O O . PHE A 1 107 ? 1.173 -0.431 11.871 1.00 95.69 107 PHE A O 1
ATOM 870 N N . TYR A 1 108 ? 0.688 -2.149 13.230 1.00 96.88 108 TYR A N 1
ATOM 871 C CA . TYR A 1 108 ? 0.001 -2.957 12.229 1.00 96.88 108 TYR A CA 1
ATOM 872 C C . TYR A 1 108 ? -1.447 -3.153 12.658 1.00 96.88 108 TYR A C 1
ATOM 874 O O . TYR A 1 108 ? -1.730 -3.568 13.783 1.00 96.88 108 TYR A O 1
ATOM 882 N N . ILE A 1 109 ? -2.366 -2.825 11.757 1.00 97.69 109 ILE A N 1
ATOM 883 C CA . ILE A 1 109 ? -3.803 -2.928 11.994 1.00 97.69 109 ILE A CA 1
ATOM 884 C C . ILE A 1 109 ? -4.402 -3.718 10.847 1.00 97.69 109 ILE A C 1
ATOM 886 O O . ILE A 1 109 ? -4.263 -3.317 9.694 1.00 97.69 109 ILE A O 1
ATOM 890 N N . GLU A 1 110 ? -5.103 -4.799 11.161 1.00 98.31 110 GLU A N 1
ATOM 891 C CA . GLU A 1 110 ? -5.842 -5.604 10.199 1.00 98.31 110 GLU A CA 1
ATOM 892 C C . GLU A 1 110 ? -7.320 -5.648 10.567 1.00 98.31 110 GLU A C 1
ATOM 894 O O . GLU A 1 110 ? -7.717 -5.988 11.685 1.00 98.31 110 GLU A O 1
ATOM 899 N N . TRP A 1 111 ? -8.146 -5.343 9.581 1.00 98.50 111 TRP A N 1
ATOM 900 C CA . TRP A 1 111 ? -9.591 -5.374 9.647 1.00 98.50 111 TRP A CA 1
ATOM 901 C C . TRP A 1 111 ? -10.127 -6.504 8.781 1.00 98.50 111 TRP A C 1
ATOM 903 O O . TRP A 1 111 ? -9.550 -6.844 7.751 1.00 98.50 111 TRP A O 1
ATOM 913 N N . GLN A 1 112 ? -11.287 -7.031 9.153 1.00 98.62 112 GLN A N 1
ATOM 914 C CA . GLN A 1 112 ? -12.069 -7.927 8.315 1.00 98.62 112 GLN A CA 1
ATOM 915 C C . GLN A 1 112 ? -13.399 -7.271 7.964 1.00 98.62 112 GLN A C 1
ATOM 917 O O . GLN A 1 112 ? -14.189 -6.941 8.849 1.00 98.62 112 GLN A O 1
ATOM 922 N N . ALA A 1 113 ? -13.661 -7.116 6.669 1.00 98.50 113 ALA A N 1
ATOM 923 C CA . ALA A 1 113 ? -14.937 -6.659 6.142 1.00 98.50 113 ALA A CA 1
ATOM 924 C C . ALA A 1 113 ? -15.803 -7.848 5.719 1.00 98.50 113 ALA A C 1
ATOM 926 O O . ALA A 1 113 ? -15.355 -8.735 4.992 1.00 98.50 113 ALA A O 1
ATOM 927 N N . THR A 1 114 ? -17.075 -7.826 6.115 1.00 98.50 114 THR A N 1
ATOM 928 C CA . THR A 1 114 ? -18.124 -8.683 5.555 1.00 98.50 114 THR A CA 1
ATOM 929 C C . THR A 1 114 ? -19.009 -7.844 4.648 1.00 98.50 114 THR A C 1
ATOM 931 O O . THR A 1 114 ? -19.651 -6.896 5.098 1.00 98.50 114 THR A O 1
ATOM 934 N N . MET A 1 115 ? -19.066 -8.205 3.371 1.00 98.12 115 MET A N 1
ATOM 935 C CA . MET A 1 115 ? -19.876 -7.568 2.340 1.00 98.12 115 MET A CA 1
ATOM 936 C C . MET A 1 115 ? -21.031 -8.488 1.943 1.00 98.12 115 MET A C 1
ATOM 938 O O . MET A 1 115 ? -20.814 -9.658 1.625 1.00 98.12 115 MET A O 1
ATOM 942 N N . LEU A 1 116 ? -22.250 -7.952 1.918 1.00 97.62 116 LEU A N 1
ATOM 943 C CA . LEU A 1 116 ? -23.457 -8.626 1.453 1.00 97.62 116 LEU A CA 1
ATOM 944 C C . LEU A 1 116 ? -24.076 -7.822 0.308 1.00 97.62 116 LEU A C 1
ATOM 946 O O . LEU A 1 116 ? -24.337 -6.630 0.450 1.00 97.62 116 LEU A O 1
ATOM 950 N N . ASN A 1 117 ? -24.322 -8.475 -0.827 1.00 95.62 117 ASN A N 1
ATOM 951 C CA . ASN A 1 117 ? -24.899 -7.869 -2.031 1.00 95.62 117 ASN A 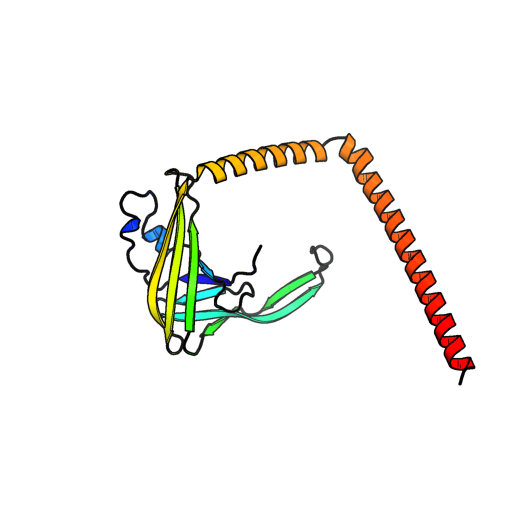CA 1
ATOM 952 C C . ASN A 1 117 ? -24.204 -6.560 -2.460 1.00 95.62 117 ASN A C 1
ATOM 954 O O . ASN A 1 117 ? -24.867 -5.591 -2.822 1.00 95.62 117 ASN A O 1
ATOM 958 N N . GLY A 1 118 ? -22.869 -6.524 -2.405 1.00 93.88 118 GLY A N 1
ATOM 959 C CA . GLY A 1 118 ? -22.083 -5.348 -2.798 1.00 93.88 118 GLY A CA 1
ATOM 960 C C . GLY A 1 118 ? -22.000 -4.218 -1.768 1.00 93.88 118 GLY A C 1
ATOM 961 O O . GLY A 1 118 ? -21.420 -3.171 -2.058 1.00 93.88 118 GLY A O 1
ATOM 962 N N . LYS A 1 119 ? -22.559 -4.413 -0.566 1.00 97.69 119 LYS A N 1
ATOM 963 C CA . LYS A 1 119 ? -22.491 -3.447 0.535 1.00 97.69 119 LYS A CA 1
ATOM 964 C C . LYS A 1 119 ? -21.846 -4.034 1.778 1.00 97.69 119 LYS A C 1
ATOM 966 O O . LYS A 1 119 ? -22.095 -5.185 2.127 1.00 97.69 119 LYS A O 1
ATOM 971 N N . ILE A 1 120 ? -21.039 -3.240 2.469 1.00 98.12 120 ILE A N 1
ATOM 972 C CA . ILE A 1 120 ? -20.484 -3.587 3.771 1.00 98.12 120 ILE A CA 1
ATOM 973 C C . ILE A 1 120 ? -21.618 -3.776 4.775 1.00 98.12 120 ILE A C 1
ATOM 975 O O . ILE A 1 120 ? -22.468 -2.910 4.968 1.00 98.12 120 ILE A O 1
ATOM 979 N N . HIS A 1 121 ? -21.616 -4.943 5.406 1.00 97.81 121 HIS A N 1
ATOM 980 C CA . HIS A 1 121 ? -22.498 -5.295 6.505 1.00 97.81 121 HIS A CA 1
ATOM 981 C C . HIS A 1 121 ? -21.810 -5.070 7.854 1.00 97.81 121 HIS A C 1
ATOM 983 O O . HIS A 1 121 ? -22.418 -4.539 8.780 1.00 97.81 121 HIS A O 1
ATOM 989 N N . SER A 1 122 ? -20.538 -5.455 7.963 1.00 97.94 122 SER A N 1
ATOM 990 C CA . SER A 1 122 ? -19.738 -5.257 9.169 1.00 97.94 122 SER A CA 1
ATOM 991 C C . SER A 1 122 ? -18.256 -5.125 8.839 1.00 97.94 122 SER A C 1
ATOM 993 O O . SER A 1 122 ? -17.768 -5.690 7.859 1.00 97.94 122 SER A O 1
ATOM 995 N N . ILE A 1 123 ? -17.545 -4.382 9.685 1.00 98.44 123 ILE A N 1
ATOM 996 C CA . ILE A 1 123 ? -16.085 -4.351 9.740 1.00 98.44 123 ILE A CA 1
ATOM 997 C C . ILE A 1 123 ? -15.698 -4.643 11.187 1.00 98.44 123 ILE A C 1
ATOM 999 O O . ILE A 1 123 ? -16.224 -4.003 12.099 1.00 98.44 123 ILE A O 1
ATOM 1003 N N . ILE A 1 124 ? -14.818 -5.618 11.396 1.00 97.88 124 ILE A N 1
ATOM 1004 C CA . ILE A 1 124 ? -14.325 -6.007 12.722 1.00 97.88 124 ILE A CA 1
ATOM 1005 C C . ILE A 1 124 ? -12.804 -5.930 12.765 1.00 97.88 124 ILE A C 1
ATOM 1007 O O . ILE A 1 124 ? -12.140 -6.197 11.761 1.00 97.88 124 ILE A O 1
ATOM 1011 N N . LEU A 1 125 ? -12.256 -5.565 13.924 1.00 97.88 125 LEU A N 1
ATOM 1012 C C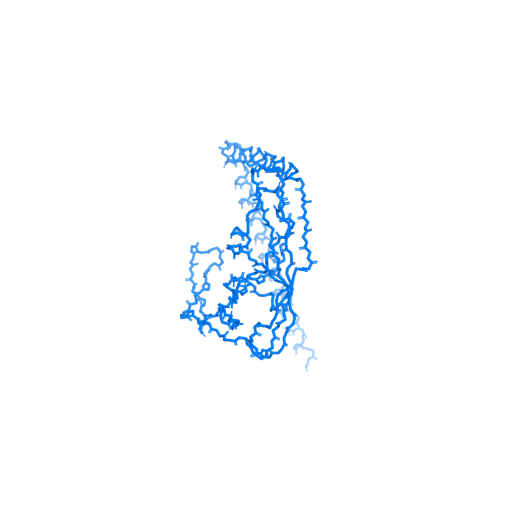A . LEU A 1 125 ? -10.818 -5.638 14.159 1.00 97.88 125 LEU A CA 1
ATOM 1013 C C . LEU A 1 125 ? -10.408 -7.108 14.199 1.00 97.88 125 LEU A C 1
ATOM 1015 O O . LEU A 1 125 ? -10.982 -7.892 14.957 1.00 97.88 125 LEU A O 1
ATOM 1019 N N . ARG A 1 126 ? -9.429 -7.474 13.377 1.00 97.81 126 ARG A N 1
ATOM 1020 C CA . ARG A 1 126 ? -8.868 -8.823 13.346 1.00 97.81 126 ARG A CA 1
ATOM 1021 C C . ARG A 1 126 ? -7.571 -8.889 14.133 1.00 97.81 126 ARG A C 1
ATOM 1023 O O . ARG A 1 126 ? -7.405 -9.790 14.949 1.00 97.81 126 ARG A O 1
ATOM 1030 N N . GLU A 1 127 ? -6.677 -7.941 13.883 1.00 97.44 127 GLU A N 1
ATOM 1031 C CA . GLU A 1 127 ? -5.363 -7.898 14.509 1.00 97.44 127 GLU A CA 1
ATOM 1032 C C . GLU A 1 127 ? -4.918 -6.451 14.725 1.00 97.44 127 GLU A C 1
ATOM 1034 O O . GLU A 1 127 ? -5.150 -5.577 13.890 1.00 97.44 127 GLU A O 1
ATOM 1039 N N . PHE A 1 128 ? -4.290 -6.212 15.872 1.00 96.94 128 PHE A N 1
ATOM 1040 C CA . PHE A 1 128 ? -3.631 -4.960 16.207 1.00 96.94 128 PHE A CA 1
ATOM 1041 C C . PHE A 1 128 ? -2.321 -5.304 16.904 1.00 96.94 128 PHE A C 1
ATOM 1043 O O . PHE A 1 128 ? -2.333 -5.869 18.001 1.00 96.94 128 PHE A O 1
ATOM 1050 N N . THR A 1 129 ? -1.198 -4.989 16.270 1.00 96.19 129 THR A N 1
ATOM 1051 C CA . THR A 1 129 ? 0.129 -5.213 16.843 1.00 96.19 129 THR A CA 1
ATOM 1052 C C . THR A 1 129 ? 0.943 -3.933 16.831 1.00 96.19 129 THR A C 1
ATOM 1054 O O . THR A 1 129 ? 0.757 -3.039 16.002 1.00 96.19 129 THR A O 1
ATOM 1057 N N . THR A 1 130 ? 1.829 -3.834 17.815 1.00 95.19 130 THR A N 1
ATOM 1058 C CA . THR A 1 130 ? 2.762 -2.726 17.964 1.00 95.19 130 THR A CA 1
ATOM 1059 C C . THR A 1 130 ? 4.171 -3.274 18.015 1.00 95.19 130 THR A C 1
ATOM 1061 O O . THR A 1 130 ? 4.446 -4.276 18.678 1.00 95.19 130 THR A O 1
ATOM 1064 N N . GLU A 1 131 ? 5.070 -2.606 17.311 1.00 94.25 131 GLU A N 1
ATOM 1065 C CA . GLU A 1 131 ? 6.477 -2.978 17.248 1.00 94.25 131 GLU A CA 1
ATOM 1066 C C . GLU A 1 131 ? 7.336 -1.743 17.499 1.00 94.25 131 GLU A C 1
ATOM 1068 O O . GLU A 1 131 ? 6.925 -0.621 17.221 1.00 94.25 131 GLU A O 1
ATOM 1073 N N . SER A 1 132 ? 8.530 -1.928 18.059 1.00 94.81 132 SER A N 1
ATOM 1074 C CA . SER A 1 132 ? 9.473 -0.819 18.219 1.00 94.81 132 SER A CA 1
ATOM 1075 C C . SER A 1 132 ? 9.929 -0.324 16.848 1.00 94.81 132 SER A C 1
ATOM 1077 O O . SER A 1 132 ? 10.380 -1.118 16.024 1.00 94.81 132 SER A O 1
ATOM 1079 N N . ASN A 1 133 ? 9.897 0.989 16.623 1.00 94.94 133 ASN A N 1
ATOM 1080 C CA . ASN A 1 133 ? 10.355 1.572 15.359 1.00 94.94 133 ASN A CA 1
ATOM 1081 C C . ASN A 1 133 ? 11.894 1.654 15.240 1.00 94.94 133 ASN A C 1
ATOM 1083 O O . ASN A 1 133 ? 12.415 2.049 14.194 1.00 94.94 133 ASN A O 1
ATOM 1087 N N . GLN A 1 134 ? 12.632 1.283 16.294 1.00 95.12 134 GLN A N 1
ATOM 1088 C CA . GLN A 1 134 ? 14.089 1.425 16.366 1.00 95.12 134 GLN A CA 1
ATOM 1089 C C . GLN A 1 134 ? 14.798 0.705 15.210 1.00 95.12 134 GLN A C 1
ATOM 1091 O O . GLN A 1 134 ? 15.624 1.307 14.525 1.00 95.12 134 GLN A O 1
ATOM 1096 N N . ASP A 1 135 ? 14.415 -0.542 14.929 1.00 93.62 135 ASP A N 1
ATOM 1097 C CA . ASP A 1 135 ? 15.025 -1.334 13.857 1.00 93.62 135 ASP A CA 1
ATOM 1098 C C . ASP A 1 135 ? 14.782 -0.697 12.481 1.00 93.62 135 ASP A C 1
ATOM 1100 O O . ASP A 1 135 ? 15.677 -0.657 11.631 1.00 93.62 135 ASP A O 1
ATOM 1104 N N . ARG A 1 136 ? 13.584 -0.141 12.248 1.00 94.00 136 ARG A N 1
ATOM 1105 C CA . ARG A 1 136 ? 13.275 0.599 11.017 1.00 94.00 136 ARG A CA 1
ATOM 1106 C C . ARG A 1 136 ? 14.166 1.832 10.891 1.00 94.00 136 ARG A C 1
ATOM 1108 O O . ARG A 1 136 ? 14.732 2.057 9.819 1.00 94.00 136 ARG A O 1
ATOM 1115 N N . LEU A 1 137 ? 14.310 2.616 11.957 1.00 94.62 137 LEU A N 1
ATOM 1116 C CA . LEU A 1 137 ? 15.127 3.832 11.958 1.00 94.62 137 LEU A CA 1
ATOM 1117 C C . LEU A 1 137 ? 16.616 3.524 11.730 1.00 94.62 137 LEU A C 1
ATOM 1119 O O . LEU A 1 137 ? 17.262 4.191 10.916 1.00 94.62 137 LEU A O 1
ATOM 1123 N N . ASP A 1 138 ? 17.144 2.471 12.354 1.00 94.25 138 ASP A N 1
ATOM 1124 C CA . ASP A 1 138 ? 18.530 2.028 12.164 1.00 94.25 138 ASP A CA 1
ATOM 1125 C C . ASP A 1 138 ? 18.783 1.526 10.736 1.00 94.25 138 ASP A C 1
ATOM 1127 O O . ASP A 1 138 ? 19.818 1.832 10.123 1.00 94.25 138 ASP A O 1
ATOM 1131 N N . ASN A 1 139 ? 17.811 0.820 10.156 1.00 94.19 139 ASN A N 1
ATOM 1132 C CA . ASN A 1 139 ? 17.854 0.393 8.761 1.00 94.19 139 ASN A CA 1
ATOM 1133 C C . ASN A 1 139 ? 17.810 1.583 7.794 1.00 94.19 139 ASN A C 1
ATOM 1135 O O . ASN A 1 139 ? 18.595 1.621 6.844 1.00 94.19 139 ASN A O 1
ATOM 1139 N N . ILE A 1 140 ? 16.958 2.583 8.046 1.00 94.38 140 ILE A N 1
ATOM 1140 C CA . ILE A 1 140 ? 16.908 3.821 7.252 1.00 94.38 140 ILE A CA 1
ATOM 1141 C C . ILE A 1 140 ? 18.254 4.548 7.323 1.00 94.38 140 ILE A C 1
ATOM 1143 O O . ILE A 1 140 ? 18.801 4.923 6.284 1.00 94.38 140 ILE A O 1
ATOM 1147 N N . ALA A 1 141 ? 18.832 4.702 8.516 1.00 94.88 141 ALA A N 1
ATOM 1148 C CA . ALA A 1 141 ? 20.125 5.360 8.692 1.00 94.88 141 ALA A CA 1
ATOM 1149 C C . ALA A 1 141 ? 21.258 4.606 7.974 1.00 94.88 141 ALA A C 1
ATOM 1151 O O . ALA A 1 141 ? 22.130 5.214 7.345 1.00 94.88 141 ALA A O 1
ATOM 1152 N N . THR A 1 142 ? 21.239 3.273 8.029 1.00 96.31 142 THR A N 1
ATOM 1153 C CA . THR A 1 142 ? 22.194 2.417 7.314 1.00 96.31 142 THR A CA 1
ATOM 1154 C C . THR A 1 142 ? 22.036 2.562 5.803 1.00 96.31 142 THR A C 1
ATOM 1156 O O . THR A 1 142 ? 23.020 2.805 5.101 1.00 96.31 142 THR A O 1
ATOM 1159 N N . TRP A 1 143 ? 20.803 2.504 5.299 1.00 95.19 143 TRP A N 1
ATOM 1160 C CA . TRP A 1 143 ? 20.507 2.674 3.880 1.00 95.19 143 TRP A CA 1
ATOM 1161 C C . TRP A 1 143 ? 20.929 4.054 3.367 1.00 95.19 143 TRP A C 1
ATOM 1163 O O . TRP A 1 143 ? 21.575 4.147 2.327 1.00 95.19 143 TRP A O 1
ATOM 1173 N N . GLN A 1 144 ? 20.666 5.124 4.121 1.00 96.00 144 GLN A N 1
ATOM 1174 C CA . GLN A 1 144 ? 21.091 6.481 3.766 1.00 96.00 144 GLN A CA 1
ATOM 1175 C C . GLN A 1 144 ? 22.617 6.606 3.671 1.00 96.00 144 GLN A C 1
ATOM 1177 O O . GLN A 1 144 ? 23.126 7.230 2.737 1.00 96.00 144 GLN A O 1
ATOM 1182 N N . LYS A 1 145 ? 23.363 5.983 4.594 1.00 96.06 145 LYS A N 1
ATOM 1183 C CA . LYS A 1 145 ? 24.833 5.928 4.527 1.00 96.06 145 LYS A CA 1
ATOM 1184 C C . LYS A 1 145 ? 25.307 5.178 3.284 1.00 96.06 145 LYS A C 1
ATOM 1186 O O . LYS A 1 145 ? 26.194 5.665 2.582 1.00 96.06 145 LYS A O 1
ATOM 1191 N N . MET A 1 146 ? 24.707 4.023 2.992 1.00 94.88 146 MET A N 1
ATOM 1192 C CA . MET A 1 146 ? 25.027 3.240 1.795 1.00 94.88 146 MET A CA 1
ATOM 1193 C C . MET A 1 146 ? 24.724 4.023 0.515 1.00 94.88 146 MET A C 1
ATOM 1195 O O . MET A 1 146 ? 25.547 4.046 -0.397 1.00 94.88 146 MET A O 1
ATOM 1199 N N . GLU A 1 147 ? 23.588 4.712 0.456 1.00 94.69 147 GLU A N 1
ATOM 1200 C CA . GLU A 1 147 ? 23.174 5.506 -0.698 1.00 94.69 147 GLU A CA 1
ATOM 1201 C C . GLU A 1 147 ? 24.079 6.731 -0.899 1.00 94.69 147 GLU A C 1
ATOM 1203 O O . GLU A 1 147 ? 24.466 7.042 -2.026 1.00 94.69 147 GLU A O 1
ATOM 1208 N N . ALA A 1 148 ? 24.502 7.397 0.179 1.00 95.44 148 ALA A N 1
ATOM 1209 C CA . ALA A 1 148 ? 25.475 8.487 0.111 1.00 95.44 148 ALA A CA 1
ATOM 1210 C C . ALA A 1 148 ? 26.844 8.006 -0.404 1.00 95.44 148 ALA A C 1
ATOM 1212 O O . ALA A 1 148 ? 27.415 8.623 -1.309 1.00 95.44 148 ALA A O 1
ATOM 1213 N N . ALA A 1 149 ? 27.342 6.879 0.113 1.00 94.50 149 ALA A N 1
ATOM 1214 C CA . ALA A 1 149 ? 28.580 6.261 -0.359 1.00 94.50 149 ALA A CA 1
ATOM 1215 C C . ALA A 1 149 ? 28.474 5.835 -1.833 1.00 94.50 149 ALA A C 1
ATOM 1217 O O . ALA A 1 149 ? 29.382 6.087 -2.626 1.00 94.50 149 ALA A O 1
ATOM 1218 N N . ARG A 1 150 ? 27.333 5.262 -2.233 1.00 92.06 150 ARG A N 1
ATOM 1219 C CA . ARG A 1 150 ? 27.044 4.876 -3.619 1.00 92.06 150 ARG A CA 1
ATOM 1220 C C . ARG A 1 150 ? 27.038 6.084 -4.555 1.00 92.06 150 ARG A C 1
ATOM 1222 O O . ARG A 1 150 ? 27.660 6.035 -5.616 1.00 92.06 150 ARG A O 1
ATOM 1229 N N . LYS A 1 151 ? 26.400 7.187 -4.155 1.00 92.25 151 LYS A N 1
ATOM 1230 C CA . LYS A 1 151 ? 26.419 8.453 -4.907 1.00 92.25 151 LYS A CA 1
ATOM 1231 C C . LYS A 1 151 ? 27.836 9.005 -5.051 1.00 92.25 151 LYS A C 1
ATOM 1233 O O . LYS A 1 151 ? 28.219 9.388 -6.157 1.00 92.25 151 LYS A O 1
ATOM 1238 N N . GLN A 1 152 ? 28.635 8.998 -3.980 1.00 93.12 152 GLN A N 1
ATOM 1239 C CA . GLN A 1 152 ? 30.044 9.398 -4.054 1.00 93.12 152 GLN A CA 1
ATOM 1240 C C . GLN A 1 152 ? 30.833 8.512 -5.023 1.00 93.12 152 GLN A C 1
ATOM 1242 O O . GLN A 1 152 ? 31.505 9.040 -5.911 1.00 93.12 152 GLN A O 1
ATOM 1247 N N . TYR A 1 153 ? 30.690 7.189 -4.928 1.00 89.56 153 TYR A N 1
ATOM 1248 C CA . TYR A 1 153 ? 31.351 6.246 -5.827 1.00 89.56 153 TYR A CA 1
ATOM 1249 C C . TYR A 1 153 ? 30.988 6.494 -7.297 1.00 89.56 153 TYR A C 1
ATOM 1251 O O . TYR A 1 153 ? 31.883 6.651 -8.125 1.00 89.56 153 TYR A O 1
ATOM 1259 N N . TYR A 1 154 ? 29.704 6.649 -7.632 1.00 84.56 154 TYR A N 1
ATOM 1260 C CA . TYR A 1 154 ? 29.283 6.950 -9.007 1.00 84.56 154 TYR A CA 1
ATOM 1261 C C . TYR A 1 154 ? 29.724 8.332 -9.505 1.00 84.56 154 TYR A C 1
ATOM 1263 O O . TYR A 1 154 ? 29.887 8.547 -10.709 1.00 84.56 154 TYR A O 1
ATOM 1271 N N . SER A 1 155 ? 29.946 9.279 -8.594 1.00 88.12 155 SER A N 1
ATOM 1272 C CA . SER A 1 155 ? 30.486 10.595 -8.938 1.00 88.12 155 SER A CA 1
ATOM 1273 C C . SER A 1 155 ? 32.005 10.596 -9.162 1.00 88.12 155 SER A C 1
ATOM 1275 O O . SER A 1 155 ? 32.512 11.534 -9.793 1.00 88.12 155 SER A O 1
ATOM 1277 N N . SER A 1 156 ? 32.710 9.557 -8.693 1.00 90.62 156 SER A N 1
ATOM 1278 C CA . SER A 1 156 ? 34.167 9.435 -8.774 1.00 90.62 156 SER A CA 1
ATOM 1279 C C . SER A 1 156 ? 34.670 9.374 -10.220 1.00 90.62 156 SER A C 1
ATOM 1281 O O . SER A 1 156 ? 33.984 8.908 -11.136 1.00 90.62 156 SER A O 1
ATOM 1283 N N . LEU A 1 157 ? 35.898 9.854 -10.436 1.00 83.19 157 LEU A N 1
ATOM 1284 C CA . LEU A 1 157 ? 36.553 9.787 -11.745 1.00 83.19 157 LEU A CA 1
ATOM 1285 C C . LEU A 1 157 ? 36.805 8.335 -12.164 1.00 83.19 157 LEU A C 1
ATOM 1287 O O . LEU A 1 157 ? 36.625 8.002 -13.331 1.00 83.19 157 LEU A O 1
ATOM 1291 N N . GLU A 1 158 ? 37.153 7.470 -11.212 1.00 81.62 158 GLU A N 1
ATOM 1292 C CA . GLU A 1 158 ? 37.385 6.049 -11.460 1.00 81.62 158 GLU A CA 1
ATOM 1293 C C . GLU A 1 158 ? 36.148 5.377 -12.071 1.00 81.62 158 GLU A C 1
ATOM 1295 O O . GLU A 1 158 ? 36.228 4.765 -13.137 1.00 81.62 158 GLU A O 1
ATOM 1300 N N . TYR A 1 159 ? 34.975 5.571 -11.461 1.00 82.50 159 TYR A N 1
ATOM 1301 C CA . TYR A 1 159 ? 33.735 5.011 -11.990 1.00 82.50 159 TYR A CA 1
ATOM 1302 C C . TYR A 1 159 ? 33.367 5.604 -13.359 1.00 82.50 159 TYR A C 1
ATOM 1304 O O . TYR A 1 159 ? 33.010 4.876 -14.290 1.00 82.50 159 TYR A O 1
ATOM 1312 N N . LYS A 1 160 ? 33.492 6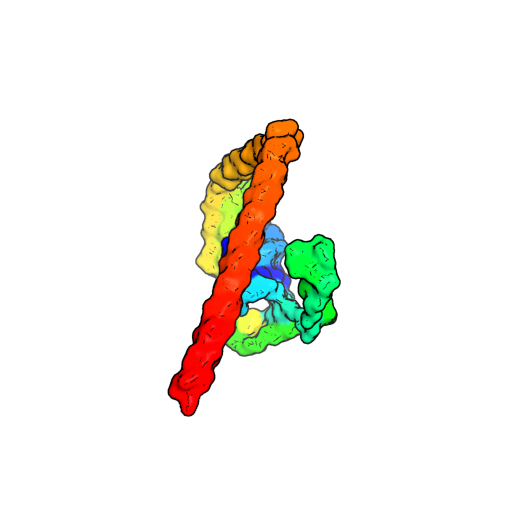.930 -13.508 1.00 78.75 160 LYS A N 1
ATOM 1313 C CA . LYS A 1 160 ? 33.144 7.636 -14.751 1.00 78.75 160 LYS A CA 1
ATOM 1314 C C . LYS A 1 160 ? 34.003 7.222 -15.941 1.00 78.75 160 LYS A C 1
ATOM 1316 O O . LYS A 1 160 ? 33.468 7.156 -17.046 1.00 78.75 160 LYS A O 1
ATOM 1321 N N . TYR A 1 161 ? 35.298 6.985 -15.734 1.00 76.75 161 TYR A N 1
ATOM 1322 C CA . TYR A 1 161 ? 36.259 6.778 -16.822 1.00 76.75 161 TYR A CA 1
ATOM 1323 C C . TYR A 1 161 ? 36.697 5.333 -17.030 1.00 76.75 161 TYR A C 1
ATOM 1325 O O . TYR A 1 161 ? 37.068 4.991 -18.148 1.00 76.75 161 TYR A O 1
ATOM 1333 N N . PHE A 1 162 ? 36.609 4.473 -16.019 1.00 76.56 162 PHE A N 1
ATOM 1334 C CA . PHE A 1 162 ? 36.966 3.066 -16.179 1.00 76.56 162 PHE A CA 1
ATOM 1335 C C . PHE A 1 162 ? 35.713 2.200 -16.237 1.00 76.56 162 PHE A C 1
ATOM 1337 O O . PHE A 1 162 ? 35.442 1.596 -17.273 1.00 76.56 162 PHE A O 1
ATOM 1344 N N . TYR A 1 163 ? 34.879 2.226 -15.198 1.00 71.62 163 TYR A N 1
ATOM 1345 C CA . TYR A 1 163 ? 33.758 1.285 -15.093 1.00 71.62 163 TYR A CA 1
ATOM 1346 C C . TYR A 1 163 ? 32.628 1.528 -16.099 1.00 71.62 163 TYR A C 1
ATOM 1348 O O . TYR A 1 163 ? 32.136 0.592 -16.728 1.00 71.62 163 TYR A O 1
ATOM 1356 N N . LYS A 1 164 ? 32.251 2.791 -16.335 1.00 69.50 164 LYS A N 1
ATOM 1357 C CA . LYS A 1 164 ? 31.214 3.114 -17.330 1.00 69.50 164 LYS A CA 1
ATOM 1358 C C . LYS A 1 164 ? 31.581 2.623 -18.737 1.00 69.50 164 LYS A C 1
ATOM 1360 O O . LYS A 1 164 ? 30.712 2.198 -19.499 1.00 69.50 164 LYS A O 1
ATOM 1365 N N . TYR A 1 165 ? 32.863 2.686 -19.091 1.00 74.38 165 TYR A N 1
ATOM 1366 C CA . TYR A 1 165 ? 33.338 2.269 -20.408 1.00 74.38 165 TYR A CA 1
ATOM 1367 C C . TYR A 1 165 ? 33.578 0.763 -20.481 1.00 74.38 165 TYR A C 1
ATOM 1369 O O . TYR A 1 165 ? 33.280 0.168 -21.516 1.00 74.38 165 TYR A O 1
ATOM 1377 N N . THR A 1 166 ? 34.024 0.116 -19.400 1.00 75.25 166 THR A N 1
ATOM 1378 C CA . THR A 1 166 ? 34.102 -1.351 -19.361 1.00 75.25 166 THR A CA 1
ATOM 1379 C C . THR A 1 166 ? 32.724 -1.983 -19.498 1.00 75.25 166 THR A C 1
ATOM 1381 O O . THR A 1 166 ? 32.588 -2.922 -20.273 1.00 75.25 166 THR A O 1
ATOM 1384 N N . ASP A 1 167 ? 31.684 -1.431 -18.867 1.00 76.06 167 ASP A N 1
ATOM 1385 C CA . ASP A 1 167 ? 30.309 -1.919 -19.039 1.00 76.06 167 ASP A CA 1
ATOM 1386 C C . ASP A 1 167 ? 29.827 -1.761 -20.483 1.00 76.06 167 ASP A C 1
ATOM 1388 O O . ASP A 1 167 ? 29.176 -2.653 -21.030 1.00 76.06 167 ASP A O 1
ATOM 1392 N N . ALA A 1 168 ? 30.168 -0.653 -21.144 1.00 77.31 168 ALA A N 1
ATOM 1393 C CA . ALA A 1 168 ? 29.855 -0.463 -22.557 1.00 77.31 168 ALA A CA 1
ATOM 1394 C C . ALA A 1 168 ? 30.575 -1.497 -23.442 1.00 77.31 168 ALA A C 1
ATOM 1396 O O . ALA A 1 168 ? 29.955 -2.089 -24.327 1.00 77.31 168 ALA A O 1
ATOM 1397 N N . ILE A 1 169 ? 31.857 -1.762 -23.174 1.00 83.62 169 ILE A N 1
ATOM 1398 C CA . ILE A 1 169 ? 32.660 -2.754 -23.901 1.00 83.62 169 ILE A CA 1
ATOM 1399 C C . ILE A 1 169 ? 32.110 -4.169 -23.678 1.00 83.62 169 ILE A C 1
ATOM 1401 O O . ILE A 1 169 ? 31.894 -4.895 -24.648 1.00 83.62 169 ILE A O 1
ATOM 1405 N N . ILE A 1 170 ? 31.825 -4.547 -22.429 1.00 82.88 170 ILE A N 1
ATOM 1406 C CA . ILE A 1 170 ? 31.254 -5.852 -22.070 1.00 82.88 170 ILE A CA 1
ATOM 1407 C C . ILE A 1 170 ? 29.888 -6.027 -22.738 1.00 82.88 170 ILE A C 1
ATOM 1409 O O . ILE A 1 170 ? 29.642 -7.052 -23.369 1.00 82.88 170 ILE A O 1
ATOM 1413 N N . ASN A 1 171 ? 29.019 -5.015 -22.691 1.00 81.00 171 ASN A N 1
ATOM 1414 C CA . ASN A 1 171 ? 27.715 -5.070 -23.351 1.00 81.00 171 ASN A CA 1
ATOM 1415 C C . ASN A 1 171 ? 27.836 -5.207 -24.874 1.00 81.00 171 ASN A C 1
ATOM 1417 O O . ASN A 1 171 ? 27.075 -5.961 -25.482 1.00 81.00 171 ASN A O 1
ATOM 1421 N N . CYS A 1 172 ? 28.789 -4.517 -25.506 1.00 87.00 172 CYS A N 1
ATOM 1422 C CA . CYS A 1 172 ? 29.081 -4.691 -26.930 1.00 87.00 172 CYS A CA 1
ATOM 1423 C C . CYS A 1 172 ? 29.559 -6.114 -27.238 1.00 87.00 172 CYS A C 1
ATOM 1425 O O . CYS A 1 172 ? 29.067 -6.728 -28.186 1.00 87.00 172 CYS A O 1
ATOM 1427 N N . PHE A 1 173 ? 30.457 -6.662 -26.417 1.00 91.50 173 PHE A N 1
ATOM 1428 C CA . PHE A 1 173 ? 30.946 -8.029 -26.566 1.00 91.50 173 PHE A CA 1
ATOM 1429 C C . PHE A 1 173 ? 29.811 -9.054 -26.433 1.00 91.50 173 PHE A C 1
ATOM 1431 O O . PHE A 1 173 ? 29.623 -9.882 -27.323 1.00 91.50 173 PHE A O 1
ATOM 1438 N N . VAL A 1 174 ? 28.985 -8.951 -25.386 1.00 89.12 174 VAL A N 1
ATOM 1439 C CA . VAL A 1 174 ? 27.828 -9.833 -25.165 1.00 89.12 174 VAL A CA 1
ATOM 1440 C C . VAL A 1 174 ? 26.828 -9.735 -26.318 1.00 89.12 174 VAL A C 1
ATOM 1442 O O . VAL A 1 174 ? 26.377 -10.762 -26.825 1.00 89.12 174 VAL A O 1
ATOM 1445 N N . LYS A 1 175 ? 26.512 -8.524 -26.800 1.00 89.25 175 LYS A N 1
ATOM 1446 C CA . LYS A 1 175 ? 25.643 -8.337 -27.977 1.00 89.25 175 LYS A CA 1
ATOM 1447 C C . LYS A 1 175 ? 26.231 -8.982 -29.231 1.00 89.25 175 LYS A C 1
ATOM 1449 O O . LYS A 1 175 ? 25.488 -9.603 -29.988 1.00 89.25 175 LYS A O 1
ATOM 1454 N N . GLY A 1 176 ? 27.544 -8.876 -29.431 1.00 93.50 176 GLY A N 1
ATOM 1455 C CA . GLY A 1 176 ? 28.254 -9.542 -30.522 1.00 93.50 176 GLY A CA 1
ATOM 1456 C C . GLY A 1 176 ? 28.139 -11.065 -30.442 1.00 93.50 176 GLY A C 1
ATOM 1457 O O . GLY A 1 176 ? 27.749 -11.705 -31.418 1.00 93.50 176 GLY A O 1
ATOM 1458 N N . VAL A 1 177 ? 28.382 -11.646 -29.265 1.00 92.69 177 VAL A N 1
ATOM 1459 C CA . VAL A 1 177 ? 28.223 -13.090 -29.028 1.00 92.69 177 VAL A CA 1
ATOM 1460 C C . VAL A 1 177 ? 26.782 -13.535 -29.290 1.00 92.69 177 VAL A C 1
ATOM 1462 O O . VAL A 1 177 ? 26.569 -14.504 -30.017 1.00 92.69 177 VAL A O 1
ATOM 1465 N N . LEU A 1 178 ? 25.785 -12.807 -28.776 1.00 88.94 178 LEU A N 1
ATOM 1466 C CA . LEU A 1 178 ? 24.364 -13.100 -29.004 1.00 88.94 178 LEU A CA 1
ATOM 1467 C C . LEU A 1 178 ? 23.962 -12.995 -30.482 1.00 88.94 178 LEU A C 1
ATOM 1469 O O . LEU A 1 178 ? 23.104 -13.741 -30.955 1.00 88.94 178 LEU A O 1
ATOM 1473 N N . TYR A 1 179 ? 24.564 -12.070 -31.228 1.00 94.31 179 TYR A N 1
ATOM 1474 C CA . TYR A 1 179 ? 24.341 -11.953 -32.664 1.00 94.31 179 TYR A CA 1
ATOM 1475 C C . TYR A 1 179 ? 24.890 -13.174 -33.415 1.00 94.31 179 TYR A C 1
ATOM 1477 O O . TYR A 1 179 ? 24.186 -13.759 -34.240 1.00 94.31 179 TYR A O 1
ATOM 1485 N N . ILE A 1 180 ? 26.113 -13.602 -33.087 1.00 94.19 180 ILE A N 1
ATOM 1486 C CA . ILE A 1 180 ? 26.750 -14.778 -33.694 1.00 94.19 180 ILE A CA 1
ATOM 1487 C C . ILE A 1 180 ? 25.955 -16.050 -33.380 1.00 94.19 180 ILE A C 1
ATOM 1489 O O . ILE A 1 180 ? 25.674 -16.830 -34.289 1.00 94.19 180 ILE A O 1
ATOM 1493 N N . THR A 1 181 ? 25.534 -16.257 -32.131 1.00 91.94 181 THR A N 1
ATOM 1494 C CA . THR A 1 181 ? 24.746 -17.445 -31.761 1.00 91.94 181 THR A CA 1
ATOM 1495 C C . THR A 1 181 ? 23.403 -17.488 -32.486 1.00 91.94 181 THR A C 1
ATOM 1497 O O . THR A 1 181 ? 23.029 -18.538 -33.008 1.00 91.94 181 THR A O 1
ATOM 1500 N N . ARG A 1 182 ? 22.707 -16.348 -32.620 1.00 92.00 182 ARG A N 1
ATOM 1501 C CA . ARG A 1 182 ? 21.484 -16.247 -33.440 1.00 92.00 182 ARG A CA 1
ATOM 1502 C C . ARG A 1 182 ? 21.743 -16.563 -34.909 1.00 92.00 182 ARG A C 1
ATOM 1504 O O . ARG A 1 182 ? 20.941 -17.256 -35.533 1.00 92.00 182 ARG A O 1
ATOM 1511 N N . PHE A 1 183 ? 22.848 -16.075 -35.470 1.00 94.12 183 PHE A N 1
ATOM 1512 C CA . PHE A 1 183 ? 23.227 -16.380 -36.848 1.00 94.12 183 PHE A CA 1
ATOM 1513 C C . PHE A 1 183 ? 23.455 -17.884 -37.048 1.00 94.12 183 PHE A C 1
ATOM 1515 O O . PHE A 1 183 ? 22.851 -18.472 -37.946 1.00 94.12 183 PHE A O 1
ATOM 1522 N N . VAL A 1 184 ? 24.253 -18.517 -36.182 1.00 94.31 184 VAL A N 1
ATOM 1523 C CA . VAL A 1 184 ? 24.522 -19.964 -36.229 1.00 94.31 184 VAL A CA 1
ATOM 1524 C C . VAL A 1 184 ? 23.228 -20.765 -36.089 1.00 94.31 184 VAL A C 1
ATOM 1526 O O . VAL A 1 184 ? 22.982 -21.649 -36.905 1.00 94.31 184 VAL A O 1
ATOM 1529 N N . SER A 1 185 ? 22.358 -20.413 -35.135 1.00 91.75 185 SER A N 1
ATOM 1530 C CA . SER A 1 185 ? 21.051 -21.066 -34.968 1.00 91.75 185 SER A CA 1
ATOM 1531 C C . SER A 1 185 ? 20.219 -20.995 -36.250 1.00 91.75 185 SER A C 1
ATOM 1533 O O . SER A 1 185 ? 19.741 -22.015 -36.738 1.00 91.75 185 SER A O 1
ATOM 1535 N N . ASN A 1 186 ? 20.115 -19.810 -36.861 1.00 94.50 186 ASN A N 1
ATOM 1536 C CA . ASN A 1 186 ? 19.355 -19.624 -38.097 1.00 94.50 186 ASN A CA 1
ATOM 1537 C C . ASN A 1 186 ? 19.913 -20.449 -39.269 1.00 94.50 186 ASN A C 1
ATOM 1539 O O . ASN A 1 186 ? 19.145 -20.932 -40.108 1.00 94.50 186 ASN A O 1
ATOM 1543 N N . VAL A 1 187 ? 21.240 -20.596 -39.357 1.00 94.75 187 VAL A N 1
ATOM 1544 C CA . VAL A 1 187 ? 21.895 -21.442 -40.365 1.00 94.75 187 VAL A CA 1
ATOM 1545 C C . VAL A 1 187 ? 21.588 -22.916 -40.104 1.00 94.75 187 VAL A C 1
ATOM 1547 O O . VAL A 1 187 ? 21.132 -23.597 -41.023 1.00 94.75 187 VAL A O 1
ATOM 1550 N N . CYS A 1 188 ? 21.746 -23.392 -38.866 1.00 93.38 188 CYS A N 1
ATOM 1551 C CA . CYS A 1 188 ? 21.393 -24.757 -38.471 1.00 93.38 188 CYS A CA 1
ATOM 1552 C C . CYS A 1 188 ? 19.926 -25.079 -38.797 1.00 93.38 188 CYS A C 1
ATOM 1554 O O . CYS A 1 188 ? 19.641 -26.114 -39.398 1.00 93.38 188 CYS A O 1
ATOM 1556 N N . ASP A 1 189 ? 18.999 -24.161 -38.518 1.00 93.00 189 ASP A N 1
ATOM 1557 C CA . ASP A 1 189 ? 17.577 -24.331 -38.833 1.00 93.00 189 ASP A CA 1
ATOM 1558 C C . ASP A 1 189 ? 17.303 -24.386 -40.341 1.00 93.00 189 ASP A C 1
ATOM 1560 O O . ASP A 1 189 ? 16.404 -25.094 -40.803 1.00 93.00 189 ASP A O 1
ATOM 1564 N N . LYS A 1 190 ? 18.048 -23.624 -41.152 1.00 93.56 190 LYS A N 1
ATOM 1565 C CA . LYS A 1 190 ? 17.956 -23.706 -42.620 1.00 93.56 190 LYS A CA 1
ATOM 1566 C C . LYS A 1 190 ? 18.471 -25.050 -43.137 1.00 93.56 190 LYS A C 1
ATOM 1568 O O . LYS A 1 190 ? 17.791 -25.662 -43.959 1.00 93.56 190 LYS A O 1
ATOM 1573 N N . VAL A 1 191 ? 19.613 -25.521 -42.633 1.00 93.75 191 VAL A N 1
ATOM 1574 C CA . VAL A 1 191 ? 20.193 -26.824 -43.002 1.00 93.75 191 VAL A CA 1
ATOM 1575 C C . VAL A 1 191 ? 19.257 -27.964 -42.605 1.00 93.75 191 VAL A C 1
ATOM 1577 O O . VAL A 1 191 ? 18.930 -28.801 -43.445 1.00 93.75 191 VAL A O 1
ATOM 1580 N N . ASN A 1 192 ? 18.737 -27.953 -41.375 1.00 91.81 192 ASN A N 1
ATOM 1581 C CA . ASN A 1 192 ? 17.769 -28.942 -40.903 1.00 91.81 192 ASN A CA 1
ATOM 1582 C C . ASN A 1 192 ? 16.527 -28.981 -41.802 1.00 91.81 192 ASN A C 1
ATOM 1584 O O . ASN A 1 192 ? 16.124 -30.053 -42.252 1.00 91.81 192 ASN A O 1
ATOM 1588 N N . ARG A 1 193 ? 15.950 -27.820 -42.148 1.00 92.19 193 ARG A N 1
ATOM 1589 C CA . ARG A 1 193 ? 14.803 -27.746 -43.072 1.00 92.19 193 ARG A CA 1
ATOM 1590 C C . ARG A 1 193 ? 15.121 -28.286 -44.469 1.00 92.19 193 ARG A C 1
ATOM 1592 O O . ARG A 1 193 ? 14.263 -28.935 -45.063 1.00 92.19 193 ARG A O 1
ATOM 1599 N N . ALA A 1 194 ? 16.319 -28.037 -44.996 1.00 91.06 194 ALA A N 1
ATOM 1600 C CA . ALA A 1 194 ? 16.743 -28.576 -46.288 1.00 91.06 194 ALA A CA 1
ATOM 1601 C C . ALA A 1 194 ? 16.891 -30.107 -46.246 1.00 91.06 194 ALA A C 1
ATOM 1603 O O . ALA A 1 194 ? 16.379 -30.792 -47.130 1.00 91.06 194 ALA A O 1
ATOM 1604 N N . MET A 1 195 ? 17.495 -30.653 -45.186 1.00 90.75 195 MET A N 1
ATOM 1605 C CA . MET A 1 195 ? 17.617 -32.103 -44.998 1.00 90.75 195 MET A CA 1
A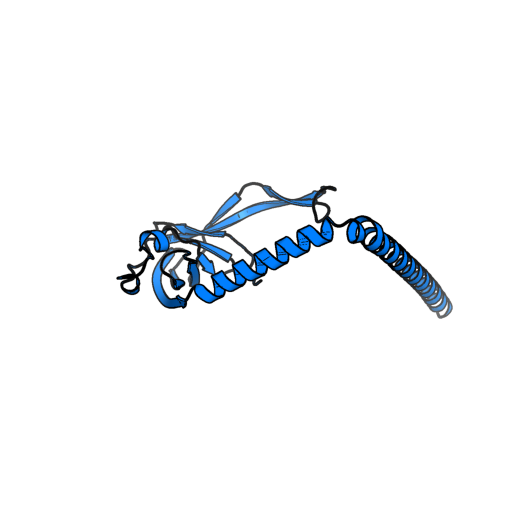TOM 1606 C C . MET A 1 195 ? 16.259 -32.798 -44.859 1.00 90.75 195 MET A C 1
ATOM 1608 O O . MET A 1 195 ? 16.059 -33.867 -45.431 1.00 90.75 195 MET A O 1
ATOM 1612 N N . TYR A 1 196 ? 15.300 -32.186 -44.156 1.00 89.56 196 TYR A N 1
ATOM 1613 C CA . TYR A 1 196 ? 13.932 -32.710 -44.079 1.00 89.56 196 TYR A CA 1
ATOM 1614 C C . TYR A 1 196 ? 13.239 -32.765 -45.446 1.00 89.56 196 TYR A C 1
ATOM 1616 O O . TYR A 1 196 ? 12.503 -33.713 -45.706 1.00 89.56 196 TYR A O 1
ATOM 1624 N N . LYS A 1 197 ? 13.475 -31.780 -46.324 1.00 89.19 197 LYS A N 1
ATOM 1625 C CA . LYS A 1 197 ? 12.925 -31.778 -47.690 1.00 89.19 197 LYS A CA 1
ATOM 1626 C C . LYS A 1 197 ? 13.538 -32.861 -48.577 1.00 89.19 197 LYS A C 1
ATOM 1628 O O . LYS A 1 197 ? 12.820 -33.410 -49.390 1.00 89.19 197 LYS A O 1
ATOM 1633 N N . LEU A 1 198 ? 14.823 -33.172 -48.407 1.00 85.50 198 LEU A N 1
ATOM 1634 C CA . LEU A 1 198 ? 15.517 -34.220 -49.170 1.00 85.50 198 LEU A CA 1
ATOM 1635 C C . LEU A 1 198 ? 15.155 -35.647 -48.723 1.00 85.50 198 LEU A C 1
ATOM 1637 O O . LEU A 1 198 ? 15.443 -36.600 -49.437 1.00 85.50 198 LEU A O 1
ATOM 1641 N N . ARG A 1 199 ? 14.564 -35.806 -47.531 1.00 82.62 199 ARG A N 1
ATOM 1642 C CA . ARG A 1 199 ? 14.091 -37.097 -47.001 1.00 82.62 199 ARG A CA 1
ATOM 1643 C C . ARG A 1 199 ? 12.649 -37.450 -47.395 1.00 82.62 199 ARG A C 1
ATOM 1645 O O . ARG A 1 199 ? 12.217 -38.551 -47.064 1.00 82.62 199 ARG A O 1
ATOM 1652 N N . ARG A 1 200 ? 11.905 -36.535 -48.020 1.00 61.88 200 ARG A N 1
ATOM 1653 C CA . ARG A 1 200 ? 10.567 -36.780 -48.583 1.00 61.88 200 ARG A CA 1
ATOM 1654 C C . ARG A 1 200 ? 10.673 -36.995 -50.081 1.00 61.88 200 ARG A C 1
ATOM 1656 O O . ARG A 1 200 ? 9.854 -37.789 -50.583 1.00 61.88 200 ARG A O 1
#